Protein AF-A0A926J8T2-F1 (afdb_monomer_lite)

Structure (mmCIF, N/CA/C/O backbone):
data_AF-A0A926J8T2-F1
#
_entry.id   AF-A0A926J8T2-F1
#
loop_
_atom_site.group_PDB
_atom_site.id
_atom_site.type_symbol
_atom_site.label_atom_id
_atom_site.label_alt_id
_atom_site.label_comp_id
_atom_site.label_asym_id
_atom_site.label_entity_id
_atom_site.label_seq_id
_atom_site.pdbx_PDB_ins_code
_atom_site.Cartn_x
_atom_site.Cartn_y
_atom_site.Cartn_z
_atom_site.occupancy
_atom_site.B_iso_or_equiv
_atom_site.auth_seq_id
_atom_site.auth_comp_id
_atom_site.auth_asym_id
_atom_site.auth_atom_id
_atom_site.pdbx_PDB_model_num
ATOM 1 N N . MET A 1 1 ? -28.488 1.371 25.425 1.00 43.53 1 MET A N 1
ATOM 2 C CA . MET A 1 1 ? -27.823 0.050 25.353 1.00 43.53 1 MET A CA 1
ATOM 3 C C . MET A 1 1 ? -26.521 0.153 26.128 1.00 43.53 1 MET A C 1
ATOM 5 O O . MET A 1 1 ? -25.899 1.205 26.036 1.00 43.53 1 MET A O 1
ATOM 9 N N . SER A 1 2 ? -26.140 -0.843 26.936 1.00 47.53 2 SER A N 1
ATOM 10 C CA . SER A 1 2 ? -24.837 -0.798 27.614 1.00 47.53 2 SER A CA 1
ATOM 11 C C . SER A 1 2 ? -23.727 -0.861 26.562 1.00 47.53 2 SER A C 1
ATOM 13 O O . SER A 1 2 ? -23.796 -1.680 25.647 1.00 47.53 2 SER A O 1
ATOM 15 N N . LEU A 1 3 ? -22.723 0.014 26.683 1.00 51.59 3 LEU A N 1
ATOM 16 C CA . LEU A 1 3 ? -21.561 0.078 25.779 1.00 51.59 3 LEU A CA 1
ATOM 17 C C . LEU A 1 3 ? -20.814 -1.258 25.673 1.00 51.59 3 LEU A C 1
ATOM 19 O O . LEU A 1 3 ? -20.097 -1.489 24.708 1.00 51.59 3 LEU A O 1
ATOM 23 N N . THR A 1 4 ? -21.006 -2.140 26.651 1.00 52.81 4 THR A N 1
ATOM 24 C CA . THR A 1 4 ? -20.294 -3.402 26.736 1.00 52.81 4 THR A CA 1
ATOM 25 C C . THR A 1 4 ? -21.133 -4.636 26.438 1.00 52.81 4 THR A C 1
ATOM 27 O O . THR A 1 4 ? -20.537 -5.687 26.439 1.00 52.81 4 THR A O 1
ATOM 30 N N . GLN A 1 5 ? -22.457 -4.560 26.216 1.00 53.56 5 GLN A N 1
ATOM 31 C CA . GLN A 1 5 ? -23.395 -5.670 25.884 1.00 53.56 5 GLN A CA 1
ATOM 32 C C . GLN A 1 5 ? -23.341 -7.004 26.698 1.00 53.56 5 GLN A C 1
ATOM 34 O O . GLN A 1 5 ? -24.280 -7.782 26.570 1.00 53.56 5 GLN A O 1
ATOM 39 N N . ALA A 1 6 ? -22.334 -7.231 27.553 1.00 58.62 6 ALA A N 1
ATOM 40 C CA . ALA A 1 6 ? -22.082 -8.278 28.559 1.00 58.62 6 ALA A CA 1
ATOM 41 C C . ALA A 1 6 ? -20.592 -8.280 29.012 1.00 58.62 6 ALA A C 1
ATOM 43 O O . ALA A 1 6 ? -20.266 -8.865 30.044 1.00 58.62 6 ALA A O 1
ATOM 44 N N . GLU A 1 7 ? -19.688 -7.640 28.260 1.00 61.03 7 GLU A N 1
ATOM 45 C CA . GLU A 1 7 ? -18.233 -7.655 28.458 1.00 61.03 7 GLU A CA 1
ATOM 46 C C . GLU A 1 7 ? -17.731 -6.643 29.516 1.00 61.03 7 GLU A C 1
ATOM 48 O O . GLU A 1 7 ? -18.429 -5.696 29.893 1.00 61.03 7 GLU A O 1
ATOM 53 N N . THR A 1 8 ? -16.504 -6.833 30.018 1.00 57.44 8 THR A N 1
ATOM 54 C CA . THR A 1 8 ? -15.907 -5.969 31.057 1.00 57.44 8 THR A CA 1
ATOM 55 C C . THR A 1 8 ? -15.145 -4.770 30.498 1.00 57.44 8 THR A C 1
ATOM 57 O O . THR A 1 8 ? -15.033 -3.766 31.201 1.00 57.44 8 THR A O 1
ATOM 60 N N . VAL A 1 9 ? -14.651 -4.826 29.254 1.00 59.94 9 VAL A N 1
ATOM 61 C CA . VAL A 1 9 ? -13.939 -3.707 28.611 1.00 59.94 9 VAL A CA 1
ATOM 62 C C . VAL A 1 9 ? -14.385 -3.518 27.166 1.00 59.94 9 VAL A C 1
ATOM 64 O O . VAL A 1 9 ? -14.554 -4.475 26.410 1.00 59.94 9 VAL A O 1
ATOM 67 N N . PHE A 1 10 ? -14.533 -2.250 26.790 1.00 64.19 10 PHE A N 1
ATOM 68 C CA . PHE A 1 10 ? -14.765 -1.786 25.429 1.00 64.19 10 PHE A CA 1
ATOM 69 C C . PHE A 1 10 ? -13.608 -0.874 25.014 1.00 64.19 10 PHE A C 1
ATOM 71 O O . PHE A 1 10 ? -13.229 0.021 25.773 1.00 64.19 10 PHE A O 1
ATOM 78 N N . ALA A 1 11 ? -13.074 -1.084 23.814 1.00 66.50 11 ALA A N 1
ATOM 79 C CA . ALA A 1 11 ? -12.124 -0.184 23.177 1.00 66.50 11 ALA A CA 1
ATOM 80 C C . ALA A 1 11 ? -12.610 0.151 21.766 1.00 66.50 11 ALA A C 1
ATOM 82 O O . ALA A 1 11 ? -13.119 -0.720 21.055 1.00 66.50 11 ALA A O 1
ATOM 83 N N . SER A 1 12 ? -12.422 1.401 21.354 1.00 67.62 12 SER A N 1
ATOM 84 C CA . SER A 1 12 ? -12.625 1.802 19.971 1.00 67.62 12 SER A CA 1
ATOM 85 C C . SER A 1 12 ? -11.509 2.711 19.472 1.00 67.62 12 SER A C 1
ATOM 87 O O . SER A 1 12 ? -10.904 3.458 20.243 1.00 67.62 12 SER A O 1
ATOM 89 N N . VAL A 1 13 ? -11.211 2.610 18.178 1.00 75.62 13 VAL A N 1
ATOM 90 C CA . VAL A 1 13 ? -10.233 3.454 17.485 1.00 75.62 13 VAL A CA 1
ATOM 91 C C . VAL A 1 13 ? -10.950 4.171 16.355 1.00 75.62 13 VAL A C 1
ATOM 93 O O . VAL A 1 13 ? -11.509 3.513 15.482 1.00 75.62 13 VAL A O 1
ATOM 96 N N . HIS A 1 14 ? -10.945 5.502 16.398 1.00 84.00 14 HIS A N 1
ATOM 97 C CA . HIS A 1 14 ? -11.549 6.350 15.372 1.00 84.00 14 HIS A CA 1
ATOM 98 C C . HIS A 1 14 ? -10.707 6.364 14.097 1.00 84.00 14 HIS A C 1
ATOM 100 O O . HIS A 1 14 ? -9.478 6.285 14.177 1.00 84.00 14 HIS A O 1
ATOM 106 N N . GLU A 1 15 ? -11.352 6.531 12.946 1.00 84.25 15 GLU A N 1
ATOM 107 C CA . GLU A 1 15 ? -10.691 6.692 11.647 1.00 84.25 15 GLU A CA 1
ATOM 108 C C . GLU A 1 15 ? -9.543 7.714 11.678 1.00 84.25 15 GLU A C 1
ATOM 110 O O . GLU A 1 15 ? -8.434 7.411 11.239 1.00 84.25 15 GLU A O 1
ATOM 115 N N . ASP A 1 16 ? -9.769 8.894 12.263 1.00 86.12 16 ASP A N 1
ATOM 116 C CA . ASP A 1 16 ? -8.735 9.932 12.391 1.00 86.12 16 ASP A CA 1
ATOM 117 C C . ASP A 1 16 ? -7.480 9.414 13.103 1.00 86.12 16 ASP A C 1
ATOM 119 O O . ASP A 1 16 ? -6.362 9.668 12.667 1.00 86.12 16 ASP A O 1
ATOM 123 N N . ALA A 1 17 ? -7.651 8.615 14.161 1.00 79.38 17 ALA A N 1
ATOM 124 C CA . ALA A 1 17 ? -6.527 8.038 14.889 1.00 79.38 17 ALA A CA 1
ATOM 125 C C . ALA A 1 17 ? -5.773 6.993 14.049 1.00 79.38 17 ALA A C 1
ATOM 127 O O . ALA A 1 17 ? -4.554 6.862 14.183 1.00 79.38 17 ALA A O 1
ATOM 128 N N . ILE A 1 18 ? -6.470 6.260 13.172 1.00 82.75 18 ILE A N 1
ATOM 129 C CA . ILE A 1 18 ? -5.846 5.331 12.217 1.00 82.75 18 ILE A CA 1
ATOM 130 C C . ILE A 1 18 ? -5.031 6.121 11.194 1.00 82.75 18 ILE A C 1
ATOM 132 O O . ILE A 1 18 ? -3.865 5.801 10.964 1.00 82.75 18 ILE A O 1
ATOM 136 N N . ASN A 1 19 ? -5.613 7.174 10.623 1.00 88.81 19 ASN A N 1
ATOM 137 C CA . ASN A 1 19 ? -4.952 8.040 9.651 1.00 88.81 19 ASN A CA 1
ATOM 138 C C . ASN A 1 19 ? -3.735 8.764 10.250 1.00 88.81 19 ASN A C 1
ATOM 140 O O . ASN A 1 19 ? -2.674 8.809 9.619 1.00 88.81 19 ASN A O 1
ATOM 144 N N . ASP A 1 20 ? -3.830 9.248 11.488 1.00 84.56 20 ASP A N 1
ATOM 145 C CA . ASP A 1 20 ? -2.707 9.837 12.223 1.00 84.56 20 ASP A CA 1
ATOM 146 C C . ASP A 1 20 ? -1.601 8.806 12.476 1.00 84.56 20 ASP A C 1
ATOM 148 O O . ASP A 1 20 ? -0.417 9.086 12.262 1.00 84.56 20 ASP A O 1
ATOM 152 N N . ALA A 1 21 ? -1.967 7.587 12.885 1.00 81.38 21 ALA A N 1
ATOM 153 C CA . ALA A 1 21 ? -1.013 6.506 13.112 1.00 81.38 21 ALA A CA 1
ATOM 154 C C . ALA A 1 21 ? -0.298 6.089 11.817 1.00 81.38 21 ALA A C 1
ATOM 156 O O . ALA A 1 21 ? 0.925 5.929 11.821 1.00 81.38 21 ALA A O 1
ATOM 157 N N . LEU A 1 22 ? -1.029 5.955 10.706 1.00 84.50 22 LEU A N 1
ATOM 158 C CA . LEU A 1 22 ? -0.465 5.668 9.385 1.00 84.50 22 LEU A CA 1
ATOM 159 C C . LEU A 1 22 ? 0.461 6.790 8.926 1.00 84.50 22 LEU A C 1
ATOM 161 O O . LEU A 1 22 ? 1.576 6.514 8.477 1.00 84.50 22 LEU A O 1
ATOM 165 N N . THR A 1 23 ? 0.047 8.043 9.107 1.00 90.12 23 THR A N 1
ATOM 166 C CA . THR A 1 23 ? 0.859 9.218 8.782 1.00 90.12 23 THR A CA 1
ATOM 167 C C . THR A 1 23 ? 2.155 9.220 9.579 1.00 90.12 23 THR A C 1
ATOM 169 O O . THR A 1 23 ? 3.237 9.321 8.995 1.00 90.12 23 THR A O 1
ATOM 172 N N . ALA A 1 24 ? 2.085 9.038 10.898 1.00 81.38 24 ALA A N 1
ATOM 173 C CA . ALA A 1 24 ? 3.258 8.991 11.762 1.00 81.38 24 ALA A CA 1
ATOM 174 C C . ALA A 1 24 ? 4.181 7.813 11.415 1.00 81.38 24 ALA A C 1
ATOM 176 O O . ALA A 1 24 ? 5.394 7.994 11.290 1.00 81.38 24 ALA A O 1
ATOM 177 N N . PHE A 1 25 ? 3.623 6.615 11.210 1.00 83.62 25 PHE A N 1
ATOM 178 C CA . PHE A 1 25 ? 4.387 5.419 10.856 1.00 83.62 25 PHE A CA 1
ATOM 179 C C . PHE A 1 25 ? 5.103 5.583 9.516 1.00 83.62 25 PHE A C 1
ATOM 181 O O . PHE A 1 25 ? 6.310 5.350 9.440 1.00 83.62 25 PHE A O 1
ATOM 188 N N . CYS A 1 26 ? 4.390 6.014 8.477 1.00 87.81 26 CYS A N 1
ATOM 189 C CA . CYS A 1 26 ? 4.940 6.165 7.133 1.00 87.81 26 CYS A CA 1
ATOM 190 C C . CYS A 1 26 ? 5.937 7.324 7.044 1.00 87.81 26 CYS A C 1
ATOM 192 O O . CYS A 1 26 ? 6.951 7.206 6.362 1.00 87.81 26 CYS A O 1
ATOM 194 N N . THR A 1 27 ? 5.715 8.402 7.799 1.00 90.06 27 THR A N 1
ATOM 195 C CA . THR A 1 27 ? 6.681 9.504 7.928 1.00 90.06 27 THR A CA 1
ATOM 196 C C . THR A 1 27 ? 7.954 9.048 8.641 1.00 90.06 27 THR A C 1
ATOM 198 O O . THR A 1 27 ? 9.056 9.412 8.237 1.00 90.06 27 THR A O 1
ATOM 201 N N . ALA A 1 28 ? 7.831 8.224 9.685 1.00 82.06 28 ALA A N 1
ATOM 202 C CA . ALA A 1 28 ? 8.980 7.685 10.411 1.00 82.06 28 ALA A CA 1
ATOM 203 C C . ALA A 1 28 ? 9.696 6.558 9.650 1.00 82.06 28 ALA A C 1
ATOM 205 O O . ALA A 1 28 ? 10.883 6.309 9.875 1.00 82.06 28 ALA A O 1
ATOM 206 N N . ARG A 1 29 ? 8.982 5.841 8.774 1.00 85.94 29 ARG A N 1
ATOM 207 C CA . ARG A 1 29 ? 9.492 4.686 8.021 1.00 85.94 29 ARG A CA 1
ATOM 208 C C . ARG A 1 29 ? 9.159 4.772 6.521 1.00 85.94 29 ARG A C 1
ATOM 210 O O . ARG A 1 29 ? 8.516 3.867 5.989 1.00 85.94 29 ARG A O 1
ATOM 217 N N . PRO A 1 30 ? 9.661 5.796 5.811 1.00 91.56 30 PRO A N 1
ATOM 218 C CA . PRO A 1 30 ? 9.313 6.045 4.410 1.00 91.56 30 PRO A CA 1
ATOM 219 C C . PRO 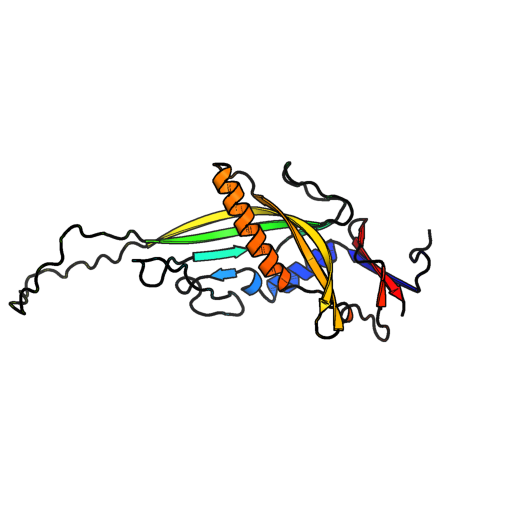A 1 30 ? 9.661 4.893 3.460 1.00 91.56 30 PRO A C 1
ATOM 221 O O . PRO A 1 30 ? 8.991 4.701 2.449 1.00 91.56 30 PRO A O 1
ATOM 224 N N . ARG A 1 31 ? 10.634 4.045 3.817 1.00 90.25 31 ARG A N 1
ATOM 225 C CA . ARG A 1 31 ? 11.004 2.857 3.028 1.00 90.25 31 ARG A CA 1
ATOM 226 C C . ARG A 1 31 ? 9.871 1.852 2.765 1.00 90.25 31 ARG A C 1
ATOM 228 O O . ARG A 1 31 ? 10.037 1.010 1.891 1.00 90.25 31 ARG A O 1
ATOM 235 N N . TYR A 1 32 ? 8.771 1.889 3.525 1.00 88.69 32 TYR A N 1
ATOM 236 C CA . TYR A 1 32 ? 7.585 1.051 3.274 1.00 88.69 32 TYR A CA 1
ATOM 237 C C . TYR A 1 32 ? 6.699 1.584 2.141 1.00 88.69 32 TYR A C 1
ATOM 239 O O . TYR A 1 32 ? 5.780 0.899 1.714 1.00 88.69 32 TYR A O 1
ATOM 247 N N . LEU A 1 33 ? 6.962 2.800 1.665 1.00 93.44 33 LEU A N 1
ATOM 248 C CA . LEU A 1 33 ? 6.214 3.434 0.584 1.00 93.44 33 LEU A CA 1
ATOM 249 C C . LEU A 1 33 ? 7.069 3.675 -0.661 1.00 93.44 33 LEU A C 1
ATOM 251 O O . LEU A 1 33 ? 6.541 4.057 -1.698 1.00 93.44 33 LEU A O 1
ATOM 255 N N . ALA A 1 34 ? 8.382 3.469 -0.590 1.00 95.25 34 ALA A N 1
ATOM 256 C CA . ALA A 1 34 ? 9.287 3.734 -1.697 1.00 95.25 34 ALA A CA 1
ATOM 257 C C . ALA A 1 34 ? 10.161 2.516 -1.990 1.00 95.25 34 ALA A C 1
ATOM 259 O O . ALA A 1 34 ? 10.943 2.077 -1.144 1.00 95.25 34 ALA A O 1
ATOM 260 N N . TYR A 1 35 ? 10.044 2.011 -3.213 1.00 95.88 35 TYR A N 1
ATOM 261 C CA . TYR A 1 35 ? 10.723 0.820 -3.704 1.00 95.88 35 TYR A CA 1
ATOM 262 C C . TYR A 1 35 ? 11.429 1.142 -5.014 1.00 95.88 35 TYR A C 1
ATOM 264 O O . TYR A 1 35 ? 10.850 1.790 -5.884 1.00 95.88 35 TYR A O 1
ATOM 272 N N . GLY A 1 36 ? 12.662 0.684 -5.192 1.00 96.44 36 GLY A N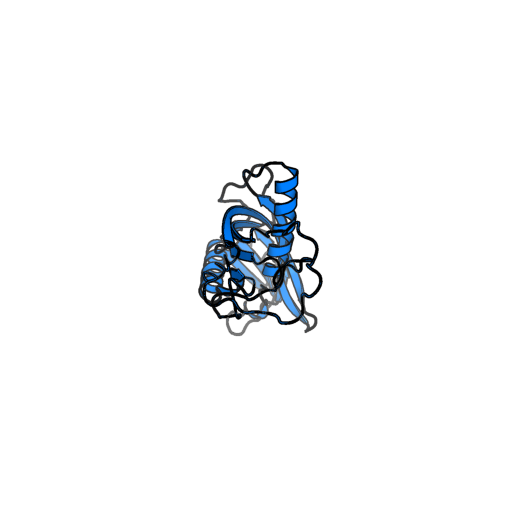 1
ATOM 273 C CA . GLY A 1 36 ? 13.384 0.940 -6.434 1.00 96.44 36 GLY A CA 1
ATOM 274 C C . GLY A 1 36 ? 14.436 -0.102 -6.751 1.00 96.44 36 GLY A C 1
ATOM 275 O O . GLY A 1 36 ? 15.057 -0.685 -5.862 1.00 96.44 36 GLY A O 1
ATOM 276 N N . SER A 1 37 ? 14.640 -0.325 -8.044 1.00 96.69 37 SER A N 1
ATOM 277 C CA . SER A 1 37 ? 15.713 -1.165 -8.555 1.00 96.69 37 SER A CA 1
ATOM 278 C C . SER A 1 37 ? 17.077 -0.460 -8.440 1.00 96.69 37 SER A C 1
ATOM 280 O O . SER A 1 37 ? 17.126 0.746 -8.188 1.00 96.69 37 SER A O 1
ATOM 282 N N . PRO A 1 38 ? 18.212 -1.153 -8.649 1.00 94.31 38 PRO A N 1
ATOM 283 C CA . PRO A 1 38 ? 19.541 -0.624 -8.319 1.00 94.31 38 PRO A CA 1
ATOM 284 C C . PRO A 1 38 ? 19.936 0.699 -8.994 1.00 94.31 38 PRO A C 1
ATOM 286 O O . PRO A 1 38 ? 20.749 1.431 -8.434 1.00 94.31 38 PRO A O 1
ATOM 289 N N . ALA A 1 39 ? 19.386 1.022 -10.169 1.00 90.31 39 ALA A N 1
ATOM 290 C CA . ALA A 1 39 ? 19.630 2.310 -10.827 1.00 90.31 39 ALA A CA 1
ATOM 291 C C . ALA A 1 39 ? 18.921 3.493 -10.144 1.00 90.31 39 ALA A C 1
ATOM 293 O O . ALA A 1 39 ? 19.385 4.625 -10.250 1.00 90.31 39 ALA A O 1
ATOM 294 N N . PHE A 1 40 ? 17.819 3.238 -9.435 1.00 92.19 40 PHE A N 1
ATOM 295 C CA . PHE A 1 40 ? 17.057 4.249 -8.700 1.00 92.19 40 PHE A CA 1
ATOM 296 C C . PHE A 1 40 ? 17.390 4.254 -7.210 1.00 92.19 40 PHE A C 1
ATOM 298 O O . PHE A 1 40 ? 17.583 5.316 -6.624 1.00 92.19 40 PHE A O 1
ATOM 305 N N . THR A 1 41 ? 17.495 3.064 -6.622 1.00 94.62 41 THR A N 1
ATOM 306 C CA . THR A 1 41 ? 17.747 2.838 -5.199 1.00 94.62 41 THR A CA 1
ATOM 307 C C . THR A 1 41 ? 18.915 1.849 -5.073 1.00 94.62 41 THR A C 1
ATOM 309 O O . THR A 1 41 ? 18.715 0.636 -4.960 1.00 94.62 41 THR A O 1
ATOM 312 N N . PRO A 1 42 ? 20.174 2.337 -5.112 1.00 92.94 42 PRO A N 1
ATOM 313 C CA . PRO A 1 42 ? 21.358 1.477 -5.135 1.00 92.94 42 PRO A CA 1
ATOM 314 C C . PRO A 1 42 ? 21.522 0.618 -3.883 1.00 92.94 42 PRO A C 1
ATOM 316 O O . PRO A 1 42 ? 22.146 -0.436 -3.943 1.00 92.94 42 PRO A O 1
ATOM 319 N N . VAL A 1 43 ? 20.974 1.037 -2.747 1.00 94.12 43 VAL A N 1
ATOM 320 C CA . VAL A 1 43 ? 20.982 0.295 -1.481 1.00 94.12 43 VAL A CA 1
ATOM 321 C C . VAL A 1 43 ? 19.705 0.606 -0.707 1.00 94.12 43 VAL A C 1
ATOM 323 O O . VAL A 1 43 ? 19.161 1.701 -0.836 1.00 94.12 43 VAL A O 1
ATOM 326 N N . THR A 1 44 ? 19.236 -0.333 0.117 1.00 94.81 44 THR A N 1
ATOM 327 C CA . THR A 1 44 ? 18.134 -0.062 1.051 1.00 94.81 44 THR A CA 1
ATOM 328 C C . THR A 1 44 ? 18.581 0.959 2.092 1.00 94.81 44 THR A C 1
ATOM 330 O O . THR A 1 44 ? 19.637 0.810 2.708 1.00 94.81 44 THR A O 1
ATOM 333 N N . THR A 1 45 ? 17.755 1.975 2.318 1.00 93.44 45 THR A N 1
ATOM 334 C CA . THR A 1 45 ? 17.960 3.024 3.322 1.00 93.44 45 THR A CA 1
ATOM 335 C C . THR A 1 45 ? 16.735 3.134 4.236 1.00 93.44 45 THR A C 1
ATOM 337 O O . THR A 1 45 ? 15.784 2.358 4.137 1.00 93.44 45 THR A O 1
ATOM 340 N N . ALA A 1 46 ? 16.738 4.100 5.157 1.00 89.31 46 ALA A N 1
ATOM 341 C CA . ALA A 1 46 ? 15.533 4.448 5.912 1.00 89.31 46 ALA A CA 1
ATOM 342 C C . ALA A 1 46 ? 14.437 5.071 5.020 1.00 89.31 46 ALA A C 1
ATOM 344 O O . ALA A 1 46 ? 13.256 4.977 5.355 1.00 89.31 46 ALA A O 1
ATOM 345 N N . ALA A 1 47 ? 14.832 5.679 3.894 1.00 91.56 47 ALA A N 1
ATOM 346 C CA . ALA A 1 47 ? 13.945 6.371 2.967 1.00 91.56 47 ALA A CA 1
ATOM 347 C C . ALA A 1 47 ? 13.332 5.459 1.906 1.00 91.56 47 ALA A C 1
ATOM 349 O O . ALA A 1 47 ? 12.178 5.650 1.546 1.00 91.56 47 ALA A O 1
ATOM 350 N N . GLU A 1 48 ? 14.084 4.474 1.414 1.00 94.75 48 GLU A N 1
ATOM 351 C CA . GLU A 1 48 ? 13.676 3.652 0.273 1.00 94.75 48 GLU A CA 1
ATOM 352 C C . GLU A 1 48 ? 14.182 2.214 0.420 1.00 94.75 48 GLU A C 1
ATOM 354 O O . GLU A 1 48 ? 15.279 1.969 0.935 1.00 94.75 48 GLU A O 1
ATOM 359 N N . THR A 1 49 ? 13.394 1.260 -0.061 1.00 94.62 49 THR A N 1
ATOM 360 C CA . THR A 1 49 ? 13.734 -0.161 -0.109 1.00 94.62 49 THR A CA 1
ATOM 361 C C . THR A 1 49 ? 14.306 -0.511 -1.478 1.00 94.62 49 THR A C 1
ATOM 363 O O . THR A 1 49 ? 13.655 -0.311 -2.504 1.00 94.62 49 THR A O 1
ATOM 366 N N . ARG A 1 50 ? 15.518 -1.077 -1.511 1.00 96.44 50 ARG A N 1
ATOM 367 C CA . ARG A 1 50 ? 16.069 -1.642 -2.744 1.00 96.44 50 ARG A CA 1
ATOM 368 C C . ARG A 1 50 ? 15.346 -2.944 -3.077 1.00 96.44 50 ARG A C 1
ATOM 370 O O . ARG A 1 50 ? 15.253 -3.836 -2.235 1.00 96.44 50 ARG A O 1
ATOM 377 N N . MET A 1 51 ? 14.920 -3.058 -4.325 1.00 95.75 51 MET A N 1
ATOM 378 C CA . MET A 1 51 ? 14.402 -4.276 -4.938 1.00 95.75 51 MET A CA 1
ATOM 379 C C . MET A 1 51 ? 15.251 -4.661 -6.148 1.00 95.75 51 MET A C 1
ATOM 381 O O . MET A 1 51 ? 16.090 -3.886 -6.612 1.00 95.75 51 MET A O 1
ATOM 385 N N . ASP A 1 52 ? 15.064 -5.876 -6.649 1.00 96.00 52 ASP A N 1
ATOM 386 C CA . ASP A 1 52 ? 15.754 -6.310 -7.856 1.00 96.00 52 ASP A CA 1
ATOM 387 C C . ASP A 1 52 ? 15.113 -5.702 -9.110 1.00 96.00 52 ASP A C 1
ATOM 389 O O . ASP A 1 52 ? 13.916 -5.404 -9.172 1.00 96.00 52 ASP A O 1
ATOM 393 N N . ALA A 1 53 ? 15.943 -5.495 -10.129 1.00 94.75 53 ALA A N 1
ATOM 394 C CA . ALA A 1 53 ? 15.462 -5.134 -11.454 1.00 94.75 53 ALA A CA 1
ATOM 395 C C . ALA A 1 53 ? 14.702 -6.311 -12.080 1.00 94.75 53 ALA A C 1
ATOM 397 O O . ALA A 1 53 ? 14.987 -7.473 -11.783 1.00 94.75 53 ALA A O 1
ATOM 398 N N . ILE A 1 54 ? 13.774 -6.024 -12.993 1.00 92.81 54 ILE A N 1
ATOM 399 C CA . ILE A 1 54 ? 13.054 -7.079 -13.711 1.00 92.81 54 ILE A CA 1
ATOM 400 C C . ILE A 1 54 ? 14.049 -7.747 -14.664 1.00 92.81 54 ILE A C 1
ATOM 402 O O . ILE A 1 54 ? 14.548 -7.126 -15.607 1.00 92.81 54 ILE A O 1
ATOM 406 N N . ALA A 1 55 ? 14.371 -9.012 -14.403 1.00 93.62 55 ALA A N 1
ATOM 407 C CA . ALA A 1 55 ? 15.286 -9.771 -15.240 1.00 93.62 55 ALA A CA 1
ATOM 408 C C . ALA A 1 55 ? 14.687 -9.946 -16.644 1.00 93.62 55 ALA A C 1
ATOM 410 O O . ALA A 1 55 ? 13.588 -10.476 -16.791 1.00 93.62 55 ALA A O 1
ATOM 411 N N . PHE A 1 56 ? 15.416 -9.516 -17.678 1.00 88.50 56 PHE A N 1
ATOM 412 C CA . PHE A 1 56 ? 14.970 -9.647 -19.062 1.00 88.50 56 PHE A CA 1
ATOM 413 C C . PHE A 1 56 ? 16.131 -10.060 -19.980 1.00 88.50 56 PHE A C 1
ATOM 415 O O . PHE A 1 56 ? 17.200 -9.437 -19.931 1.00 88.50 56 PHE A O 1
ATOM 422 N N . PRO A 1 57 ? 15.960 -11.096 -20.824 1.00 87.38 57 PRO A N 1
ATOM 423 C CA . PRO A 1 57 ? 16.991 -11.521 -21.765 1.00 87.38 57 PRO A CA 1
ATOM 424 C C . PRO A 1 57 ? 17.453 -10.384 -22.684 1.00 87.38 57 PRO A C 1
ATOM 426 O O . PRO A 1 57 ? 16.645 -9.687 -23.289 1.00 87.38 57 PRO A O 1
ATOM 429 N N . GLY A 1 58 ? 18.769 -10.202 -22.806 1.00 82.06 58 GLY A N 1
ATOM 430 C CA . GLY A 1 58 ? 19.347 -9.158 -23.661 1.00 82.06 58 GLY A CA 1
ATOM 431 C C . GLY A 1 58 ? 19.364 -7.751 -23.053 1.00 82.06 58 GLY A C 1
ATOM 432 O O . GLY A 1 58 ? 19.831 -6.827 -23.715 1.00 82.06 58 GLY A O 1
ATOM 433 N N . VAL A 1 59 ? 18.928 -7.579 -21.799 1.00 84.44 59 VAL A N 1
ATOM 434 C CA . VAL A 1 59 ? 19.036 -6.314 -21.053 1.00 84.44 59 VAL A CA 1
ATOM 435 C C . VAL A 1 59 ? 20.014 -6.499 -19.887 1.00 84.44 59 VAL A C 1
ATOM 437 O O . VAL A 1 59 ? 19.617 -6.978 -18.821 1.00 84.44 59 VAL A O 1
ATOM 440 N N . PRO A 1 60 ? 21.306 -6.147 -20.049 1.00 83.44 60 PRO A N 1
ATOM 441 C CA . PRO A 1 60 ? 22.278 -6.235 -18.964 1.00 83.44 60 PRO A CA 1
ATOM 442 C C . PRO A 1 60 ? 21.831 -5.419 -17.746 1.00 83.44 60 PRO A C 1
ATOM 444 O O . PRO A 1 60 ? 21.558 -4.224 -17.855 1.00 83.44 60 PRO A O 1
ATOM 447 N N . GLY A 1 61 ? 21.760 -6.074 -16.586 1.00 85.94 61 GLY A N 1
ATOM 448 C CA . GLY A 1 61 ? 21.288 -5.466 -15.338 1.00 85.94 61 GLY A CA 1
ATOM 449 C C . GLY A 1 61 ? 19.765 -5.434 -15.165 1.00 85.94 61 GLY A C 1
ATOM 450 O O . GLY A 1 61 ? 19.313 -5.009 -14.108 1.00 85.94 61 GLY A O 1
ATOM 451 N N . GLY A 1 62 ? 18.985 -5.910 -16.143 1.00 90.50 62 GLY A N 1
ATOM 452 C CA . GLY A 1 62 ? 17.521 -5.945 -16.091 1.00 90.50 62 GLY A CA 1
ATOM 453 C C . GLY A 1 62 ? 16.851 -4.588 -16.330 1.00 90.50 62 GLY A C 1
ATOM 454 O O . GLY A 1 62 ? 17.506 -3.544 -16.402 1.00 90.50 62 GLY A O 1
ATOM 455 N N . ILE A 1 63 ? 15.526 -4.613 -16.457 1.00 91.25 63 ILE A N 1
ATOM 456 C CA . ILE A 1 63 ? 14.690 -3.421 -16.614 1.00 91.25 63 ILE A CA 1
ATOM 457 C C . ILE A 1 63 ? 14.577 -2.736 -15.250 1.00 91.25 63 ILE A C 1
ATOM 459 O O . ILE A 1 63 ? 14.115 -3.332 -14.271 1.00 91.25 63 ILE A O 1
ATOM 463 N N . GLN A 1 64 ? 15.039 -1.489 -15.189 1.00 94.31 64 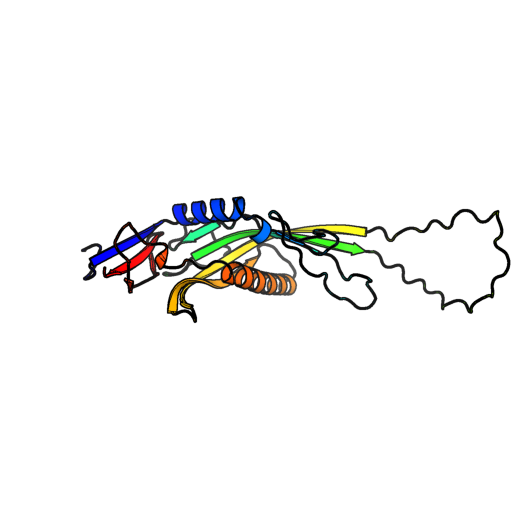GLN A N 1
ATOM 464 C CA . GLN A 1 64 ? 15.060 -0.706 -13.960 1.00 94.31 64 GLN A CA 1
ATOM 465 C C . GLN A 1 64 ? 13.725 0.004 -13.755 1.00 94.31 64 GLN A C 1
ATOM 467 O O . GLN A 1 64 ? 13.127 0.508 -14.707 1.00 94.31 64 GLN A O 1
ATOM 472 N N . TRP A 1 65 ? 13.282 0.079 -12.506 1.00 95.19 65 TRP A N 1
ATOM 473 C CA . TRP A 1 65 ? 11.989 0.631 -12.132 1.00 95.19 65 TRP A CA 1
ATOM 474 C C . TRP A 1 65 ? 12.028 1.257 -10.734 1.00 95.19 65 TRP A C 1
ATOM 476 O O . TRP A 1 65 ? 12.910 0.961 -9.923 1.00 95.19 65 TRP A O 1
ATOM 486 N N . ARG A 1 66 ? 11.057 2.121 -10.443 1.00 96.31 66 ARG A N 1
ATOM 487 C CA . ARG A 1 66 ? 10.816 2.683 -9.111 1.00 96.31 66 ARG A CA 1
ATOM 488 C C . ARG A 1 66 ? 9.322 2.861 -8.885 1.00 96.31 66 ARG A C 1
ATOM 490 O O . ARG A 1 66 ? 8.639 3.360 -9.770 1.00 96.31 66 ARG A O 1
ATOM 497 N N . LEU A 1 67 ? 8.851 2.503 -7.698 1.00 96.25 67 LEU A N 1
ATOM 498 C CA . LEU A 1 67 ? 7.494 2.723 -7.214 1.00 96.25 67 LEU A CA 1
ATOM 499 C C . LEU A 1 67 ? 7.538 3.616 -5.976 1.00 96.25 67 LEU A C 1
ATOM 501 O O . LEU A 1 67 ? 8.296 3.353 -5.040 1.00 96.25 67 LEU A O 1
ATOM 505 N N . ARG A 1 68 ? 6.704 4.651 -5.953 1.00 96.81 68 ARG A N 1
ATOM 506 C CA . ARG A 1 68 ? 6.456 5.468 -4.765 1.00 96.81 68 ARG A CA 1
ATOM 507 C C . ARG A 1 68 ? 4.966 5.546 -4.499 1.00 96.81 68 ARG A C 1
ATOM 509 O O . ARG A 1 68 ? 4.212 5.960 -5.368 1.00 96.81 68 ARG A O 1
ATOM 516 N N . LEU A 1 69 ? 4.569 5.166 -3.301 1.00 95.88 69 LEU A N 1
ATOM 517 C CA . LEU A 1 69 ? 3.209 5.261 -2.801 1.00 95.88 69 LEU A CA 1
ATOM 518 C C . LEU A 1 69 ? 3.101 6.511 -1.923 1.00 95.88 69 LEU A C 1
ATOM 520 O O . LEU A 1 69 ? 4.042 6.854 -1.200 1.00 95.88 69 LEU A O 1
ATOM 524 N N . SER A 1 70 ? 1.971 7.208 -1.972 1.00 96.19 70 SER A N 1
ATOM 525 C CA . SER A 1 70 ? 1.652 8.215 -0.964 1.00 96.19 70 SER A CA 1
ATOM 526 C C . SER A 1 70 ? 1.339 7.543 0.372 1.00 96.19 70 SER A C 1
ATOM 528 O O . SER A 1 70 ? 1.134 6.331 0.459 1.00 96.19 70 SER A O 1
ATOM 530 N N . ILE A 1 71 ? 1.287 8.346 1.434 1.00 93.62 71 ILE A N 1
ATOM 531 C CA . ILE A 1 71 ? 0.723 7.877 2.699 1.00 93.62 71 ILE A CA 1
ATOM 532 C C . ILE A 1 71 ? -0.744 7.507 2.427 1.00 93.62 71 ILE A C 1
ATOM 534 O O . ILE A 1 71 ? -1.464 8.349 1.881 1.00 93.62 71 ILE A O 1
ATOM 538 N N . PRO A 1 72 ? -1.171 6.271 2.741 1.00 92.38 72 PRO A N 1
ATOM 539 C CA . PRO A 1 72 ? -2.539 5.843 2.506 1.00 92.38 72 PRO A CA 1
ATOM 540 C C . PRO A 1 72 ? -3.493 6.556 3.455 1.00 92.38 72 PRO A C 1
ATOM 542 O O . PRO A 1 72 ? -3.171 6.757 4.630 1.00 92.38 72 PRO A O 1
ATOM 545 N N . ARG A 1 73 ? -4.680 6.884 2.950 1.00 92.75 73 ARG A N 1
ATOM 546 C CA . ARG A 1 73 ? -5.781 7.420 3.744 1.00 92.75 73 ARG A CA 1
ATOM 547 C C . ARG A 1 73 ? -6.878 6.373 3.857 1.00 92.75 73 ARG A C 1
ATOM 549 O O . ARG A 1 73 ? -7.355 5.878 2.844 1.00 92.75 73 ARG A O 1
ATOM 556 N N . VAL A 1 74 ? -7.239 6.026 5.083 1.00 91.12 74 VAL A N 1
ATOM 557 C CA . VAL A 1 74 ? -8.288 5.058 5.407 1.00 91.12 74 VAL A CA 1
ATOM 558 C C . VAL A 1 74 ? -9.610 5.790 5.610 1.00 91.12 74 VAL A C 1
ATOM 560 O O . VAL A 1 74 ? -9.624 6.835 6.256 1.00 91.12 74 VAL A O 1
ATOM 563 N N . ASP A 1 75 ? -10.688 5.213 5.088 1.00 91.94 75 ASP A N 1
ATOM 564 C CA . ASP A 1 75 ? -12.077 5.615 5.335 1.00 91.94 75 ASP A CA 1
ATOM 565 C C . ASP A 1 75 ? -12.868 4.381 5.799 1.00 91.94 75 ASP A C 1
ATOM 567 O O . ASP A 1 75 ? -12.835 3.331 5.151 1.00 91.94 75 ASP A O 1
ATOM 571 N N . LEU A 1 76 ? -13.483 4.449 6.974 1.00 90.56 76 LEU A N 1
ATOM 572 C CA . LEU A 1 76 ? -14.211 3.345 7.596 1.00 90.56 76 LEU A CA 1
ATOM 573 C C . LEU A 1 76 ? -15.693 3.388 7.212 1.00 90.56 76 LEU A C 1
ATOM 575 O O . LEU A 1 76 ? -16.237 4.413 6.817 1.00 90.56 76 LEU A O 1
ATOM 579 N N . PHE A 1 77 ? -16.392 2.259 7.339 1.00 87.94 77 PHE A N 1
ATOM 580 C CA . PHE A 1 77 ? -17.842 2.276 7.175 1.00 87.94 77 PHE A CA 1
ATOM 581 C C . PHE A 1 77 ? -18.506 3.047 8.342 1.00 87.94 77 PHE A C 1
ATOM 583 O O . PHE A 1 77 ? -18.348 2.659 9.504 1.00 87.94 77 PHE A O 1
ATOM 590 N N . LYS A 1 78 ? -19.300 4.099 8.084 1.00 84.44 78 LYS A N 1
ATOM 591 C CA . LYS A 1 78 ? -19.876 4.496 6.779 1.00 84.44 78 LYS A CA 1
ATOM 592 C C . LYS A 1 78 ? -19.023 5.562 6.091 1.00 84.44 78 LYS A C 1
ATOM 594 O O . LYS A 1 78 ? -18.759 6.588 6.692 1.00 84.44 78 LYS A O 1
ATOM 599 N N . GLN A 1 79 ? -18.762 5.358 4.795 1.00 83.75 79 GLN A N 1
ATOM 600 C CA . GLN A 1 79 ? -17.846 6.192 4.011 1.00 83.75 79 GLN A CA 1
ATOM 601 C C . GLN A 1 79 ? -18.068 7.701 4.211 1.00 83.75 79 GLN A C 1
ATOM 603 O O . GLN A 1 79 ? -19.187 8.218 4.072 1.00 83.75 79 GLN A O 1
ATOM 608 N N . THR A 1 80 ? -16.981 8.408 4.480 1.00 84.00 80 THR A N 1
ATOM 609 C CA . THR A 1 80 ? -16.917 9.870 4.495 1.00 84.00 80 THR A CA 1
ATOM 610 C C . THR A 1 80 ? -16.407 10.419 3.164 1.00 84.00 80 THR A C 1
ATOM 612 O O . THR A 1 80 ? -16.705 11.564 2.806 1.00 84.00 80 THR A O 1
ATOM 615 N N . GLN A 1 81 ? -15.677 9.602 2.401 1.00 83.06 81 GLN A N 1
ATOM 616 C CA . GLN A 1 81 ? -15.084 9.939 1.113 1.00 83.06 81 GLN A CA 1
ATOM 617 C C . GLN A 1 81 ? -15.808 9.218 -0.030 1.00 83.06 81 GLN A C 1
ATOM 619 O O . GLN A 1 81 ? -16.402 8.153 0.129 1.00 83.06 81 GLN A O 1
ATOM 624 N N . ALA A 1 82 ? -15.821 9.849 -1.204 1.00 89.00 82 ALA A N 1
ATOM 625 C CA . ALA A 1 82 ? -16.444 9.260 -2.381 1.00 89.00 82 ALA A CA 1
ATOM 626 C C . ALA A 1 82 ? -15.512 8.205 -2.988 1.00 89.00 82 ALA A C 1
ATOM 628 O O . ALA A 1 82 ? -14.356 8.503 -3.282 1.00 89.00 82 ALA A O 1
ATOM 629 N N . LEU A 1 83 ? -16.041 7.004 -3.209 1.00 91.12 83 LEU A N 1
ATOM 630 C CA . LEU A 1 83 ? -15.358 5.938 -3.934 1.00 91.12 83 LEU A CA 1
ATOM 631 C C . LEU A 1 83 ? -15.697 5.983 -5.432 1.00 91.12 83 LEU A C 1
ATOM 633 O O . LEU A 1 83 ? -16.762 6.499 -5.799 1.00 91.12 83 LEU A O 1
ATOM 637 N N . PRO A 1 84 ? -14.818 5.443 -6.298 1.00 91.38 84 PRO A N 1
ATOM 638 C CA . PRO A 1 84 ? -15.168 5.139 -7.681 1.00 91.38 84 PRO A CA 1
ATOM 639 C C . PRO A 1 84 ? -16.440 4.280 -7.755 1.00 91.38 84 PRO A C 1
ATOM 641 O O . PRO A 1 84 ? -16.680 3.485 -6.844 1.00 91.38 84 PRO A O 1
ATOM 644 N N . PRO A 1 85 ? -17.270 4.433 -8.801 1.00 89.31 85 PRO A N 1
ATOM 645 C CA . PRO A 1 85 ? -18.571 3.765 -8.898 1.00 89.31 85 PRO A CA 1
ATOM 646 C C . PRO A 1 85 ? -18.508 2.228 -8.896 1.00 89.31 85 PRO A C 1
ATOM 648 O O . PRO A 1 85 ? -19.512 1.581 -8.596 1.00 89.31 85 PRO A O 1
ATOM 651 N N . GLU A 1 86 ? -17.354 1.650 -9.211 1.00 89.31 86 GLU A N 1
ATOM 652 C CA . GLU A 1 86 ? -17.056 0.217 -9.194 1.00 89.31 86 GLU A CA 1
ATOM 653 C C . GLU A 1 86 ? -16.878 -0.325 -7.766 1.00 89.31 86 GLU A C 1
ATOM 655 O O . GLU A 1 86 ? -17.089 -1.515 -7.517 1.00 89.31 86 GLU A O 1
ATOM 660 N N . LEU A 1 87 ? -16.543 0.549 -6.810 1.00 91.62 87 LEU A N 1
ATOM 661 C CA . LEU A 1 87 ? -16.334 0.207 -5.409 1.00 91.62 87 LEU A CA 1
ATOM 662 C C . LEU A 1 87 ? -17.464 0.739 -4.526 1.00 91.62 87 LEU A C 1
ATOM 664 O O . LEU A 1 87 ? -17.980 1.844 -4.684 1.00 91.62 87 LEU A O 1
ATOM 668 N N . SER A 1 88 ? -17.825 -0.048 -3.517 1.00 91.00 88 SER A N 1
ATOM 669 C CA . SER A 1 88 ? -18.787 0.363 -2.498 1.00 91.00 88 SER A CA 1
ATOM 670 C C . SER A 1 88 ? -18.382 -0.189 -1.145 1.00 91.00 88 SER A C 1
ATOM 672 O O . SER A 1 88 ? -17.949 -1.339 -1.062 1.00 91.00 88 SER A O 1
ATOM 674 N N . LEU A 1 89 ? -18.567 0.607 -0.095 1.00 90.75 89 LEU A N 1
ATOM 675 C CA . LEU A 1 89 ? -18.203 0.210 1.256 1.00 90.75 89 LEU A CA 1
ATOM 676 C C . LEU A 1 89 ? -19.392 -0.413 1.999 1.00 90.75 89 LEU A C 1
ATOM 678 O O . LEU A 1 89 ? -20.429 0.230 2.183 1.00 90.75 89 LEU A O 1
ATOM 682 N N . GLY A 1 90 ? -19.242 -1.664 2.434 1.00 88.25 90 GLY A N 1
ATOM 683 C CA . GLY A 1 90 ? -20.208 -2.374 3.271 1.00 88.25 90 GLY A CA 1
ATOM 684 C C . GLY A 1 90 ? -19.871 -2.338 4.771 1.00 88.25 90 GLY A C 1
ATOM 685 O O . GLY A 1 90 ? -18.769 -1.948 5.160 1.00 88.25 90 GLY A O 1
ATOM 686 N N . PRO A 1 91 ? -20.799 -2.773 5.648 1.00 86.44 91 PRO A N 1
ATOM 687 C CA . PRO A 1 91 ? -20.512 -2.951 7.072 1.00 86.44 91 PRO A CA 1
ATOM 688 C C . PRO A 1 91 ? -19.310 -3.876 7.303 1.00 86.44 91 PRO A C 1
ATOM 690 O O . PRO A 1 91 ? -19.214 -4.927 6.673 1.00 86.44 91 PRO A O 1
ATOM 693 N N . GLY A 1 92 ? -18.418 -3.512 8.230 1.00 85.00 92 GLY A N 1
ATOM 694 C CA . GLY A 1 92 ? -17.208 -4.292 8.518 1.00 85.00 92 GLY A CA 1
ATOM 695 C C . GLY A 1 92 ? -16.041 -4.067 7.549 1.00 85.00 92 GLY A C 1
ATOM 696 O O . GLY A 1 92 ? -14.991 -4.679 7.741 1.00 85.00 92 GLY A O 1
ATOM 697 N N . GLN A 1 93 ? -16.198 -3.196 6.549 1.00 91.69 93 GLN A N 1
ATOM 698 C CA . GLN A 1 93 ? -15.153 -2.876 5.580 1.00 91.69 93 GLN A CA 1
ATOM 699 C C . GLN A 1 93 ? -14.543 -1.492 5.819 1.00 91.69 93 GLN A C 1
ATOM 701 O O . GLN A 1 93 ? -15.143 -0.612 6.443 1.00 91.69 93 GLN A O 1
ATOM 706 N N . PHE A 1 94 ? -13.340 -1.311 5.286 1.00 92.38 94 PHE A N 1
ATOM 707 C CA . PHE A 1 94 ? -12.671 -0.025 5.130 1.00 92.38 94 PHE A CA 1
ATOM 708 C C . PHE A 1 94 ? -12.282 0.178 3.663 1.00 92.38 94 PHE A C 1
ATOM 710 O O . PHE A 1 94 ? -12.095 -0.787 2.921 1.00 92.38 94 PHE A O 1
ATOM 717 N N . SER A 1 95 ? -12.123 1.428 3.254 1.00 94.25 95 SER A N 1
ATOM 718 C CA . SER A 1 95 ? -11.465 1.794 2.007 1.00 94.25 95 SER A CA 1
ATOM 719 C C . SER A 1 95 ? -10.129 2.474 2.259 1.00 94.25 95 SER A C 1
ATOM 721 O O . SER A 1 95 ? -9.897 3.056 3.318 1.00 94.25 95 SER A O 1
ATOM 723 N N . VAL A 1 96 ? -9.243 2.385 1.275 1.00 93.31 96 VAL A N 1
ATOM 724 C CA . VAL A 1 96 ? -7.950 3.060 1.237 1.00 93.31 96 VAL A CA 1
ATOM 725 C C . VAL A 1 96 ? -7.851 3.853 -0.053 1.00 93.31 96 VAL A C 1
ATOM 727 O O . VAL A 1 96 ? -8.073 3.306 -1.129 1.00 93.31 96 VAL A O 1
ATOM 730 N N . GLU A 1 97 ? -7.450 5.112 0.056 1.00 95.19 97 GLU A N 1
ATOM 731 C CA . GLU A 1 97 ? -7.040 5.950 -1.069 1.00 95.19 97 GLU A CA 1
ATOM 732 C C . GLU A 1 97 ? -5.538 6.243 -0.976 1.00 95.19 97 GLU A C 1
ATOM 734 O O . GLU A 1 97 ? -5.021 6.585 0.096 1.00 95.19 97 GLU A O 1
ATOM 739 N N . LEU A 1 98 ? -4.824 6.113 -2.096 1.00 95.00 98 LEU A N 1
ATOM 740 C CA . LEU A 1 98 ? -3.425 6.529 -2.225 1.00 95.00 98 LEU A CA 1
ATOM 741 C C . LEU A 1 98 ? -3.041 6.825 -3.679 1.00 95.00 98 LEU A C 1
ATOM 743 O O . LEU A 1 98 ? -3.604 6.270 -4.619 1.00 95.00 98 LEU A O 1
ATOM 747 N N . ASP A 1 99 ? -2.012 7.647 -3.859 1.00 96.19 99 ASP A N 1
ATOM 748 C CA . ASP A 1 99 ? -1.371 7.861 -5.152 1.00 96.19 99 ASP A CA 1
ATOM 749 C C . ASP A 1 99 ? -0.167 6.918 -5.314 1.00 96.19 99 ASP A C 1
ATOM 751 O O . ASP A 1 99 ? 0.663 6.788 -4.411 1.00 96.19 99 ASP A O 1
ATOM 755 N N . ALA A 1 100 ? -0.023 6.306 -6.488 1.00 95.38 100 ALA A N 1
ATOM 756 C CA . ALA A 1 100 ? 1.126 5.490 -6.871 1.00 95.38 100 ALA A CA 1
ATOM 757 C C . ALA A 1 100 ? 1.869 6.127 -8.055 1.00 95.38 100 ALA A C 1
ATOM 759 O O . ALA A 1 100 ? 1.317 6.284 -9.141 1.00 95.38 100 ALA A O 1
ATOM 760 N N . GLU A 1 101 ? 3.139 6.481 -7.869 1.00 96.44 101 GLU A N 1
ATOM 761 C CA . GLU A 1 101 ? 4.046 6.919 -8.931 1.00 96.44 101 GLU A CA 1
ATOM 762 C C . GLU A 1 101 ? 4.933 5.749 -9.361 1.00 96.44 101 GLU A C 1
ATOM 764 O O . GLU A 1 101 ? 5.791 5.296 -8.597 1.00 96.44 101 GLU A O 1
ATOM 769 N N . LEU A 1 102 ? 4.746 5.282 -10.596 1.00 94.75 102 LEU A N 1
ATOM 770 C CA . LEU A 1 102 ? 5.592 4.264 -11.207 1.00 94.75 102 LEU A CA 1
ATOM 771 C C . LEU A 1 102 ? 6.507 4.915 -12.239 1.00 94.75 102 LEU A C 1
ATOM 773 O O . LEU A 1 102 ? 6.058 5.630 -13.132 1.00 94.75 102 LEU A O 1
ATOM 777 N N . CYS A 1 103 ? 7.796 4.624 -12.132 1.00 94.44 103 CYS A N 1
ATOM 778 C CA . CYS A 1 103 ? 8.820 5.025 -13.076 1.00 94.44 103 CYS A CA 1
ATOM 779 C C . CYS A 1 103 ? 9.514 3.794 -13.654 1.00 94.44 103 CYS A C 1
ATOM 781 O O . CYS A 1 103 ? 9.848 2.863 -12.920 1.00 94.44 103 CYS A O 1
ATOM 783 N N . ILE A 1 104 ? 9.810 3.824 -14.948 1.00 92.94 104 ILE A N 1
ATOM 784 C CA . ILE A 1 104 ? 10.579 2.800 -15.653 1.00 92.94 104 ILE A CA 1
ATOM 785 C C . ILE A 1 104 ? 11.686 3.456 -16.474 1.00 92.94 104 ILE A C 1
ATOM 787 O O . ILE A 1 104 ? 11.511 4.521 -17.073 1.00 92.94 104 ILE A O 1
ATOM 791 N N . GLU A 1 105 ? 12.854 2.826 -16.480 1.00 88.62 105 GLU A N 1
ATOM 792 C CA . GLU A 1 105 ? 13.977 3.259 -17.299 1.00 88.62 105 GLU A CA 1
ATOM 793 C C . GLU A 1 105 ? 13.859 2.667 -18.713 1.00 88.62 105 GLU A C 1
ATOM 795 O O . GLU A 1 105 ? 14.208 1.507 -18.953 1.00 88.62 105 GLU A O 1
ATOM 800 N N . CYS A 1 106 ? 13.385 3.464 -19.673 1.00 82.69 106 CYS A N 1
ATOM 801 C CA . CYS A 1 106 ? 13.260 3.048 -21.066 1.00 82.69 106 CYS A CA 1
ATOM 802 C C . CYS A 1 106 ? 14.578 3.292 -21.809 1.00 82.69 106 CYS A C 1
ATOM 804 O O . CYS A 1 106 ? 14.898 4.410 -22.217 1.00 82.69 106 CYS A O 1
ATOM 806 N N . ARG A 1 107 ? 15.351 2.223 -22.026 1.00 75.69 107 ARG A N 1
ATOM 807 C CA . ARG A 1 107 ? 16.580 2.280 -22.829 1.00 75.69 107 ARG A CA 1
ATOM 808 C C . ARG A 1 107 ? 16.292 1.919 -24.282 1.00 75.69 107 ARG A C 1
ATOM 810 O O . ARG A 1 107 ? 15.816 0.824 -24.577 1.00 75.69 107 ARG A O 1
ATOM 817 N N . LYS A 1 108 ? 16.657 2.803 -25.212 1.00 68.50 108 LYS A N 1
ATOM 818 C CA . LYS A 1 108 ? 16.646 2.492 -26.651 1.00 68.50 108 LYS A CA 1
ATOM 819 C C . LYS A 1 108 ? 17.817 1.560 -26.972 1.00 68.50 108 LYS A C 1
ATOM 821 O O . LYS A 1 108 ? 18.944 2.014 -27.169 1.00 68.50 108 LYS A O 1
ATOM 826 N N . ILE A 1 109 ? 17.559 0.253 -27.009 1.00 65.56 109 ILE A N 1
ATOM 827 C CA . ILE A 1 109 ? 18.551 -0.742 -27.433 1.00 65.56 109 ILE A CA 1
ATOM 828 C C . ILE A 1 109 ? 18.766 -0.575 -28.938 1.00 65.56 109 ILE A C 1
ATOM 830 O O . ILE A 1 109 ? 17.850 -0.775 -29.735 1.00 65.56 109 ILE A O 1
ATOM 834 N N . ARG A 1 110 ? 19.982 -0.204 -29.345 1.00 59.66 110 ARG A N 1
ATOM 835 C CA . ARG A 1 110 ? 20.373 -0.266 -30.754 1.00 59.66 110 ARG A CA 1
ATOM 836 C C . ARG A 1 110 ? 20.752 -1.705 -31.072 1.00 59.66 110 ARG A C 1
ATOM 838 O O . ARG A 1 110 ? 21.828 -2.156 -30.699 1.00 59.66 110 ARG A O 1
ATOM 845 N N . ILE A 1 111 ? 19.858 -2.423 -31.741 1.00 61.31 111 ILE A N 1
ATOM 846 C CA . ILE A 1 111 ? 20.207 -3.694 -32.372 1.00 61.31 111 ILE A CA 1
ATOM 847 C C . ILE A 1 111 ? 20.998 -3.329 -33.625 1.00 61.31 111 ILE A C 1
ATOM 849 O O . ILE A 1 111 ? 20.414 -2.875 -34.606 1.00 61.31 111 ILE A O 1
ATOM 853 N N . ASP A 1 112 ? 22.324 -3.449 -33.573 1.00 56.47 112 ASP A N 1
ATOM 854 C CA . ASP A 1 112 ? 23.157 -3.258 -34.758 1.00 56.47 112 ASP A CA 1
ATOM 855 C C . ASP A 1 112 ? 22.884 -4.433 -35.716 1.00 56.47 112 ASP A C 1
ATOM 857 O O . ASP A 1 112 ? 23.187 -5.578 -35.379 1.00 56.47 112 ASP A O 1
ATOM 861 N N . PRO A 1 113 ? 22.304 -4.212 -36.910 1.00 57.72 113 PRO A N 1
ATOM 862 C CA . PRO A 1 113 ? 21.934 -5.299 -37.821 1.00 57.72 113 PRO A CA 1
ATOM 863 C C . PRO A 1 113 ? 23.150 -5.948 -38.497 1.00 57.72 113 PRO A C 1
ATOM 865 O O . PRO A 1 113 ? 23.001 -6.853 -39.318 1.00 57.72 113 PRO A O 1
ATOM 868 N N . LYS A 1 114 ? 24.368 -5.472 -38.210 1.00 56.31 114 LYS A N 1
ATOM 869 C CA . LYS A 1 114 ? 25.582 -6.040 -38.786 1.00 56.31 114 LYS A CA 1
ATOM 870 C C . LYS A 1 114 ? 25.937 -7.338 -38.059 1.00 56.31 114 LYS A C 1
ATOM 872 O O . LYS A 1 114 ? 26.118 -7.304 -36.844 1.00 56.31 114 LYS A O 1
ATOM 877 N N . PRO A 1 115 ? 26.105 -8.459 -38.785 1.00 56.59 115 PRO A N 1
ATOM 878 C CA . PRO A 1 115 ? 26.628 -9.677 -38.185 1.00 56.59 115 PRO A CA 1
ATOM 879 C C . PRO A 1 115 ? 27.987 -9.390 -37.527 1.00 56.59 115 PRO A C 1
ATOM 881 O O . PRO A 1 115 ? 28.709 -8.504 -38.014 1.00 56.59 115 PRO A O 1
ATOM 884 N N . PRO A 1 116 ? 28.347 -10.118 -36.449 1.00 58.34 116 PRO A N 1
ATOM 885 C CA . PRO A 1 116 ? 29.644 -9.978 -35.802 1.00 58.34 116 PRO A CA 1
ATOM 886 C C . PRO A 1 116 ? 30.722 -10.027 -36.880 1.00 58.34 116 PRO A C 1
ATOM 888 O O . PRO A 1 116 ? 30.807 -10.997 -37.639 1.00 58.34 116 PRO A O 1
ATOM 891 N N . ARG A 1 117 ? 31.489 -8.941 -37.028 1.00 61.81 117 ARG A N 1
ATOM 892 C CA . ARG A 1 117 ? 32.583 -8.944 -37.998 1.00 61.81 117 ARG A CA 1
ATOM 893 C C . ARG A 1 117 ? 33.556 -10.041 -37.564 1.00 61.81 117 ARG A C 1
ATOM 895 O O . ARG A 1 117 ? 33.882 -10.084 -36.379 1.00 61.81 117 ARG A O 1
ATOM 902 N N . PRO A 1 118 ? 34.018 -10.906 -38.483 1.00 51.53 118 PRO A N 1
ATOM 903 C CA . PRO A 1 118 ? 35.082 -11.841 -38.156 1.00 51.53 118 PRO A CA 1
ATOM 904 C C . PRO A 1 118 ? 36.265 -11.042 -37.616 1.00 51.53 118 PRO A C 1
ATOM 906 O O . PRO A 1 118 ? 36.570 -9.973 -38.156 1.00 51.53 118 PRO A O 1
ATOM 909 N N . ASP A 1 119 ? 36.869 -11.552 -36.542 1.00 52.09 119 ASP A N 1
ATOM 910 C CA . ASP A 1 119 ? 38.027 -10.971 -35.867 1.00 52.09 119 ASP A CA 1
ATOM 911 C C . ASP A 1 119 ? 39.092 -10.623 -36.914 1.00 52.09 119 ASP A C 1
ATOM 913 O O . ASP A 1 119 ? 39.840 -11.476 -37.402 1.00 52.09 119 ASP A O 1
ATOM 917 N N . LYS A 1 120 ? 39.143 -9.352 -37.326 1.00 50.72 120 LYS A N 1
ATOM 918 C CA . LYS A 1 120 ? 40.287 -8.846 -38.072 1.00 50.72 120 LYS A CA 1
ATOM 919 C C . LYS A 1 120 ? 41.366 -8.672 -37.026 1.00 50.72 120 LYS A C 1
ATOM 921 O O . LYS A 1 120 ? 41.346 -7.698 -36.279 1.00 50.72 120 LYS A O 1
ATOM 926 N N . GLY A 1 121 ? 42.242 -9.672 -36.950 1.00 48.34 121 GLY A N 1
ATOM 927 C CA . GLY A 1 121 ? 43.394 -9.679 -36.065 1.00 48.34 121 GLY A CA 1
ATOM 928 C C . GLY A 1 121 ? 44.061 -8.306 -36.008 1.00 48.34 121 GLY A C 1
ATOM 929 O O . GLY A 1 121 ? 44.202 -7.644 -37.036 1.00 48.34 121 GLY A O 1
ATOM 930 N N . ARG A 1 122 ? 44.412 -7.904 -34.778 1.00 52.38 122 ARG A N 1
ATOM 931 C CA . ARG A 1 122 ? 45.191 -6.714 -34.403 1.00 52.38 122 ARG A CA 1
ATOM 932 C C . ARG A 1 122 ? 46.006 -6.162 -35.574 1.00 52.38 122 ARG A C 1
ATOM 934 O O . ARG A 1 122 ? 47.067 -6.688 -35.899 1.00 52.38 122 ARG A O 1
ATOM 941 N N . GLY A 1 123 ? 45.504 -5.103 -36.193 1.00 50.50 123 GLY A N 1
ATOM 942 C CA . GLY A 1 123 ? 46.142 -4.494 -37.346 1.00 50.50 123 GLY A CA 1
ATOM 943 C C . GLY A 1 123 ? 45.680 -3.060 -37.524 1.00 50.50 123 GLY A C 1
ATOM 944 O O . GLY A 1 123 ? 44.615 -2.825 -38.086 1.00 50.50 123 GLY A O 1
ATOM 945 N N . ASN A 1 124 ? 46.543 -2.145 -37.083 1.00 47.44 124 ASN A N 1
ATOM 946 C CA . ASN A 1 124 ? 46.544 -0.700 -37.303 1.00 47.44 124 ASN A CA 1
ATOM 947 C C . ASN A 1 124 ? 45.447 0.114 -36.605 1.00 47.44 124 ASN A C 1
ATOM 949 O O . ASN A 1 124 ? 44.447 0.492 -37.213 1.00 47.44 124 ASN A O 1
ATOM 953 N N . ASP A 1 125 ? 45.744 0.501 -35.362 1.00 48.16 125 ASP A N 1
ATOM 954 C CA . ASP A 1 125 ? 45.237 1.743 -34.781 1.00 48.16 125 ASP A CA 1
ATOM 955 C C . ASP A 1 125 ? 45.687 2.902 -35.676 1.00 48.16 125 ASP A C 1
ATOM 957 O O . ASP A 1 125 ? 46.872 3.232 -35.761 1.00 48.16 125 ASP A O 1
ATOM 961 N N . ASN A 1 126 ? 44.741 3.478 -36.412 1.00 57.78 126 ASN A N 1
ATOM 962 C CA . ASN A 1 126 ? 44.983 4.656 -37.224 1.00 57.78 126 ASN A CA 1
ATOM 963 C C . ASN A 1 126 ? 44.779 5.882 -36.309 1.00 57.78 126 ASN A C 1
ATOM 965 O O . ASN A 1 126 ? 43.644 6.135 -35.907 1.00 57.78 126 ASN A O 1
ATOM 969 N N . PRO A 1 127 ? 45.822 6.661 -35.965 1.00 58.91 127 PRO A N 1
ATOM 970 C CA . PRO A 1 127 ? 45.736 7.740 -34.967 1.00 58.91 127 PRO A CA 1
ATOM 971 C C . PRO A 1 127 ? 44.864 8.939 -35.390 1.00 58.91 127 PRO A C 1
ATOM 973 O O . PRO A 1 127 ? 44.715 9.886 -34.626 1.00 58.91 127 PRO A O 1
ATOM 976 N N . ASN A 1 128 ? 44.282 8.894 -36.594 1.00 58.22 128 ASN A N 1
ATOM 977 C CA . ASN A 1 128 ? 43.386 9.908 -37.150 1.00 58.22 128 ASN A CA 1
ATOM 978 C C . ASN A 1 128 ? 41.905 9.484 -37.174 1.00 58.22 128 ASN A C 1
ATOM 980 O O . ASN A 1 128 ? 41.089 10.208 -37.746 1.00 58.22 128 ASN A O 1
ATOM 984 N N . GLU A 1 129 ? 41.525 8.333 -36.606 1.00 51.16 129 GLU A N 1
ATOM 985 C CA . GLU A 1 129 ? 40.099 8.050 -36.393 1.00 51.16 129 GLU A CA 1
ATOM 986 C C . GLU A 1 129 ? 39.592 8.947 -35.245 1.00 51.16 129 GLU A C 1
ATOM 988 O O . GLU A 1 129 ? 40.136 8.875 -34.139 1.00 51.16 129 GLU A O 1
ATOM 993 N N . PRO A 1 130 ? 38.588 9.822 -35.473 1.00 51.44 130 PRO A N 1
ATOM 994 C CA . PRO A 1 130 ? 37.984 10.577 -34.382 1.00 51.44 130 PRO A CA 1
ATOM 995 C C . PRO A 1 130 ? 37.447 9.588 -33.337 1.00 51.44 130 PRO A C 1
ATOM 997 O O . PRO A 1 130 ? 37.012 8.496 -33.725 1.00 51.44 130 PRO A O 1
ATOM 1000 N N . PRO A 1 131 ? 37.464 9.939 -32.034 1.00 53.84 131 PRO A N 1
ATOM 1001 C CA . PRO A 1 131 ? 36.938 9.075 -30.987 1.00 53.84 131 PRO A CA 1
ATOM 1002 C C . PRO A 1 131 ? 35.561 8.586 -31.413 1.00 53.84 131 PRO A C 1
ATOM 1004 O O . PRO A 1 131 ? 34.695 9.401 -31.747 1.00 53.84 131 PRO A O 1
ATOM 1007 N N . ARG A 1 132 ? 35.376 7.263 -31.478 1.00 55.75 132 ARG A N 1
ATOM 1008 C CA . ARG A 1 132 ? 34.045 6.707 -31.698 1.00 55.75 132 ARG A CA 1
ATOM 1009 C C . ARG A 1 132 ? 33.185 7.256 -30.577 1.00 55.75 132 ARG A C 1
ATOM 1011 O O . ARG A 1 132 ? 33.459 7.017 -29.407 1.00 55.75 132 ARG A O 1
ATOM 1018 N N . ASP A 1 133 ? 32.220 8.077 -30.965 1.00 45.06 133 ASP A N 1
ATOM 1019 C CA . ASP A 1 133 ? 31.200 8.615 -30.087 1.00 45.06 133 ASP A CA 1
ATOM 1020 C C . ASP A 1 133 ? 30.392 7.408 -29.603 1.00 45.06 133 ASP A C 1
ATOM 1022 O O . ASP A 1 133 ? 29.443 6.969 -30.263 1.00 45.06 133 ASP A O 1
ATOM 1026 N N . ASP A 1 134 ? 30.860 6.797 -28.511 1.00 45.50 134 ASP A N 1
ATOM 1027 C CA . ASP A 1 134 ? 30.177 5.774 -27.733 1.00 45.50 134 ASP A CA 1
ATOM 1028 C C . ASP A 1 134 ? 28.934 6.436 -27.147 1.00 45.50 134 ASP A C 1
ATOM 1030 O O . ASP A 1 134 ? 28.858 6.752 -25.958 1.00 45.50 134 ASP A O 1
ATOM 1034 N N . LYS A 1 135 ? 27.952 6.690 -28.019 1.00 50.47 135 LYS A N 1
ATOM 1035 C CA . LYS A 1 135 ? 26.616 7.146 -27.673 1.00 50.47 135 LYS A CA 1
ATOM 1036 C C . LYS A 1 135 ? 26.020 6.069 -26.793 1.00 50.47 135 LYS A C 1
ATOM 1038 O O . LYS A 1 135 ? 25.385 5.133 -27.281 1.00 50.47 135 LYS A O 1
ATOM 1043 N N . HIS A 1 136 ? 26.262 6.211 -25.495 1.00 49.91 136 HIS A N 1
ATOM 1044 C CA . HIS A 1 136 ? 25.561 5.484 -24.462 1.00 49.91 136 HIS A CA 1
ATOM 1045 C C . HIS A 1 136 ? 24.074 5.590 -24.808 1.00 49.91 136 HIS A C 1
ATOM 1047 O O . HIS A 1 136 ? 23.625 6.678 -25.198 1.00 49.91 136 HIS A O 1
ATOM 1053 N N . PRO A 1 137 ? 23.323 4.475 -24.788 1.00 53.88 137 PRO A N 1
ATOM 1054 C CA . PRO A 1 137 ? 21.910 4.520 -25.116 1.00 53.88 137 PRO A CA 1
ATOM 1055 C C . PRO A 1 137 ? 21.268 5.599 -24.247 1.00 53.88 137 PRO A C 1
ATOM 1057 O O . PRO A 1 137 ? 21.387 5.555 -23.024 1.00 53.88 137 PRO A O 1
ATOM 1060 N N . LEU A 1 138 ? 20.659 6.596 -24.899 1.00 56.84 138 LEU A N 1
ATOM 1061 C CA . LEU A 1 138 ? 19.888 7.630 -24.222 1.00 56.84 138 LEU A CA 1
ATOM 1062 C C . LEU A 1 138 ? 18.808 6.897 -23.432 1.00 56.84 138 LEU A C 1
ATOM 1064 O O . LEU A 1 138 ? 17.912 6.274 -24.007 1.00 56.84 138 LEU A O 1
ATOM 1068 N N . SER A 1 139 ? 18.997 6.877 -22.122 1.00 65.44 139 SER A N 1
ATOM 1069 C CA . SER A 1 139 ? 18.042 6.332 -21.185 1.00 65.44 139 SER A CA 1
ATOM 1070 C C . SER A 1 139 ? 16.998 7.410 -20.932 1.00 65.44 139 SER A C 1
ATOM 1072 O O . SER A 1 139 ? 17.336 8.504 -20.477 1.00 65.44 139 SER A O 1
ATOM 1074 N N . GLU A 1 140 ? 15.750 7.136 -21.304 1.00 77.75 140 GLU A N 1
ATOM 1075 C CA . GLU A 1 140 ? 14.625 8.035 -21.071 1.00 77.75 140 GLU A CA 1
ATOM 1076 C C . GLU A 1 140 ? 13.814 7.489 -19.895 1.00 77.75 140 GLU A C 1
ATOM 1078 O O . GLU A 1 140 ? 13.283 6.378 -19.929 1.00 77.75 140 GLU A O 1
ATOM 1083 N N . LEU A 1 141 ? 13.741 8.274 -18.823 1.00 86.00 141 LEU A N 1
ATOM 1084 C CA . LEU A 1 141 ? 12.904 7.954 -17.678 1.00 86.00 141 LEU A CA 1
ATOM 1085 C C . LEU A 1 141 ? 11.443 8.234 -18.035 1.00 86.00 141 LEU A C 1
ATOM 1087 O O . LEU A 1 141 ? 11.097 9.368 -18.357 1.00 86.00 141 LEU A O 1
ATOM 1091 N N . THR A 1 142 ? 10.589 7.219 -17.946 1.00 90.25 142 THR A N 1
ATOM 1092 C CA . THR A 1 142 ? 9.141 7.375 -18.126 1.00 90.25 142 THR A CA 1
ATOM 1093 C C . THR A 1 142 ? 8.461 7.155 -16.786 1.00 90.25 142 THR A C 1
ATOM 1095 O O . THR A 1 142 ? 8.635 6.095 -16.192 1.00 90.25 142 THR A O 1
ATOM 1098 N N . CYS A 1 143 ? 7.706 8.142 -16.307 1.00 92.19 143 CYS A N 1
ATOM 1099 C CA . CYS A 1 143 ? 6.956 8.048 -15.058 1.00 92.19 143 CYS A CA 1
ATOM 1100 C C . CYS A 1 143 ? 5.492 8.418 -15.277 1.00 92.19 143 CYS A C 1
ATOM 1102 O O . CYS A 1 143 ? 5.190 9.301 -16.081 1.00 92.19 143 CYS A O 1
ATOM 1104 N N . PHE A 1 144 ? 4.602 7.793 -14.518 1.00 91.31 144 PHE A N 1
ATOM 1105 C CA . PHE A 1 144 ? 3.190 8.148 -14.456 1.00 91.31 144 PHE A CA 1
ATOM 1106 C C . PHE A 1 144 ? 2.669 7.998 -13.028 1.00 91.31 144 PHE A C 1
ATOM 1108 O O . PHE A 1 144 ? 3.277 7.317 -12.200 1.00 91.31 144 PHE A O 1
ATOM 1115 N N . LYS A 1 145 ? 1.556 8.676 -12.744 1.00 93.69 145 LYS A N 1
ATOM 1116 C CA . LYS A 1 145 ? 0.879 8.639 -11.450 1.00 93.69 145 LYS A CA 1
ATOM 1117 C C . LYS A 1 145 ? -0.509 8.060 -11.620 1.00 93.69 145 LYS A C 1
ATOM 1119 O O . LYS A 1 145 ? -1.212 8.440 -12.551 1.00 93.69 145 LYS A O 1
ATOM 1124 N N . LEU A 1 146 ? -0.871 7.181 -10.704 1.00 93.56 146 LEU A N 1
ATOM 1125 C CA . LEU A 1 146 ? -2.178 6.560 -10.608 1.00 93.56 146 LEU A CA 1
ATOM 1126 C C . LEU A 1 146 ? -2.803 6.940 -9.278 1.00 93.56 146 LEU A C 1
ATOM 1128 O O . LEU A 1 146 ? -2.108 6.926 -8.263 1.00 93.56 146 LEU A O 1
ATOM 1132 N N . ARG A 1 147 ? -4.103 7.224 -9.282 1.00 94.62 147 ARG A N 1
ATOM 1133 C CA . ARG A 1 147 ? -4.884 7.254 -8.051 1.00 94.62 147 ARG A CA 1
ATOM 1134 C C . ARG A 1 147 ? -5.502 5.882 -7.854 1.00 94.62 147 ARG A C 1
ATOM 1136 O O . ARG A 1 147 ? -6.195 5.393 -8.741 1.00 94.62 147 ARG A O 1
ATOM 1143 N N . VAL A 1 148 ? -5.200 5.269 -6.722 1.00 94.75 148 VAL A N 1
ATOM 1144 C CA . VAL A 1 148 ? -5.549 3.887 -6.409 1.00 94.75 148 VAL A CA 1
ATOM 1145 C C . VAL A 1 148 ? -6.525 3.895 -5.248 1.00 94.75 148 VAL A C 1
ATOM 1147 O O . VAL A 1 148 ? -6.236 4.457 -4.188 1.00 94.75 148 VAL A O 1
ATOM 1150 N N . PHE A 1 149 ? -7.661 3.243 -5.453 1.00 95.88 149 PHE A N 1
ATOM 1151 C CA . PHE A 1 149 ? -8.647 2.983 -4.420 1.00 95.88 149 PHE A CA 1
ATOM 1152 C C . PHE A 1 149 ? -8.648 1.494 -4.113 1.00 95.88 149 PHE A C 1
ATOM 1154 O O . PHE A 1 149 ? -8.540 0.664 -5.010 1.00 95.88 149 PHE A O 1
ATOM 1161 N N . ALA A 1 150 ? -8.759 1.142 -2.843 1.00 94.62 150 ALA A N 1
ATOM 1162 C CA . ALA A 1 150 ? -8.912 -0.237 -2.418 1.00 94.62 150 ALA A CA 1
ATOM 1163 C C . ALA A 1 150 ? -10.024 -0.336 -1.384 1.00 94.62 150 ALA A C 1
ATOM 1165 O O . ALA A 1 150 ? -10.225 0.590 -0.602 1.00 94.62 150 ALA A O 1
ATOM 1166 N N . VAL A 1 151 ? -10.709 -1.470 -1.345 1.00 94.69 151 VAL A N 1
ATOM 1167 C CA . VAL A 1 151 ? -11.596 -1.851 -0.240 1.00 94.69 151 VAL A CA 1
ATOM 1168 C C . VAL A 1 151 ? -11.054 -3.105 0.418 1.00 94.69 151 VAL A C 1
ATOM 1170 O O . VAL A 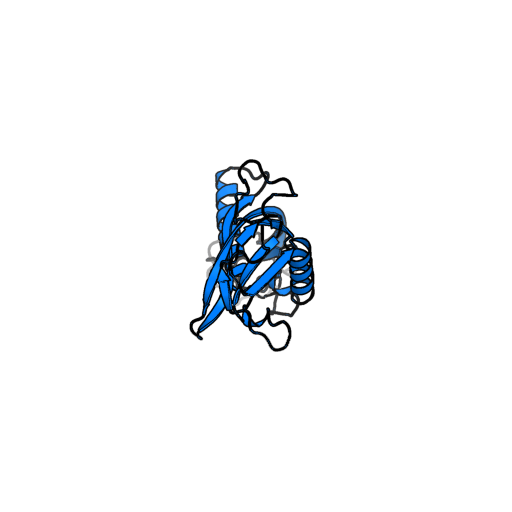1 151 ? -10.400 -3.928 -0.226 1.00 94.69 151 VAL A O 1
ATOM 1173 N N . GLY A 1 152 ? -11.292 -3.238 1.712 1.00 92.44 152 GLY A N 1
ATOM 1174 C CA . GLY A 1 152 ? -10.766 -4.327 2.508 1.00 92.44 152 GLY A CA 1
ATOM 1175 C C . GLY A 1 152 ? -11.525 -4.523 3.807 1.00 92.44 152 GLY A C 1
ATOM 1176 O O . GLY A 1 152 ? -12.440 -3.769 4.144 1.00 92.44 152 GLY A O 1
ATOM 1177 N N . HIS A 1 153 ? -11.105 -5.524 4.566 1.00 91.06 153 HIS A N 1
ATOM 1178 C CA . HIS A 1 153 ? -11.658 -5.831 5.877 1.00 91.06 153 HIS A CA 1
ATOM 1179 C C . HIS A 1 153 ? -10.554 -6.216 6.863 1.00 91.06 153 HIS A C 1
ATOM 1181 O O . HIS A 1 153 ? -9.398 -6.457 6.500 1.00 91.06 153 HIS A O 1
ATOM 1187 N N . LEU A 1 154 ? -10.896 -6.213 8.149 1.00 85.56 154 LEU A N 1
ATOM 1188 C CA . LEU A 1 154 ? -9.963 -6.592 9.202 1.00 85.56 154 LEU A CA 1
ATOM 1189 C C . LEU A 1 154 ? -10.064 -8.084 9.474 1.00 85.56 154 LEU A C 1
ATOM 1191 O O . LEU A 1 154 ? -11.147 -8.603 9.741 1.00 85.56 154 LEU A O 1
ATOM 1195 N N . GLU A 1 155 ? -8.917 -8.748 9.481 1.00 83.44 155 GLU A N 1
ATOM 1196 C CA . GLU A 1 155 ? -8.807 -10.146 9.865 1.00 83.44 155 GLU A CA 1
ATOM 1197 C C . GLU A 1 155 ? -8.146 -10.279 11.230 1.00 83.44 155 GLU A C 1
ATOM 1199 O O . GLU A 1 155 ? -7.172 -9.597 11.568 1.00 83.44 155 GLU A O 1
ATOM 1204 N N . HIS A 1 156 ? -8.667 -11.218 12.010 1.00 76.25 156 HIS A N 1
ATOM 1205 C CA . HIS A 1 156 ? -8.025 -11.664 13.228 1.00 76.25 156 HIS A CA 1
ATOM 1206 C C . HIS A 1 156 ? -6.997 -12.744 12.900 1.00 76.25 156 HIS A C 1
ATOM 1208 O O . HIS A 1 156 ? -7.343 -13.775 12.320 1.00 76.25 156 HIS A O 1
ATOM 1214 N N . VAL A 1 157 ? -5.735 -12.523 13.265 1.00 74.69 157 VAL A N 1
ATOM 1215 C CA . VAL A 1 157 ? -4.638 -13.440 12.945 1.00 74.69 157 VAL A CA 1
ATOM 1216 C C . VAL A 1 157 ? -3.914 -13.906 14.200 1.00 74.69 157 VAL A C 1
ATOM 1218 O O . VAL A 1 157 ? -3.404 -13.110 14.986 1.00 74.69 157 VAL A O 1
ATOM 1221 N N . PHE A 1 158 ? -3.785 -15.226 14.324 1.00 70.88 158 PHE A N 1
ATOM 1222 C CA . PHE A 1 158 ? -2.937 -15.856 15.327 1.00 70.88 158 PHE A CA 1
ATOM 1223 C C . PHE A 1 158 ? -1.534 -16.042 14.756 1.00 70.88 158 PHE A C 1
ATOM 1225 O O . PHE A 1 158 ? -1.347 -16.690 13.721 1.00 70.88 158 PHE A O 1
ATOM 1232 N N . THR A 1 159 ? -0.519 -15.490 15.416 1.00 63.38 159 THR A N 1
ATOM 1233 C CA . THR A 1 159 ? 0.863 -15.783 15.034 1.00 63.38 159 THR A CA 1
ATOM 1234 C C . THR A 1 159 ? 1.250 -17.193 15.479 1.00 63.38 159 THR A C 1
ATOM 1236 O O . THR A 1 159 ? 0.738 -17.733 16.459 1.00 63.38 159 THR A O 1
ATOM 1239 N N . SER A 1 160 ? 2.233 -17.788 14.801 1.00 58.28 160 SER A N 1
ATOM 1240 C CA . SER A 1 160 ? 2.818 -19.079 15.195 1.00 58.28 160 SER A CA 1
ATOM 1241 C C . SER A 1 160 ? 3.474 -19.061 16.583 1.00 58.28 160 SER A C 1
ATOM 1243 O O . SER A 1 160 ? 3.742 -20.118 17.147 1.00 58.28 160 SER A O 1
ATOM 1245 N N . THR A 1 161 ? 3.717 -17.874 17.147 1.00 64.00 161 THR A N 1
ATOM 1246 C CA . THR A 1 161 ? 4.213 -17.677 18.514 1.00 64.00 161 THR A CA 1
ATOM 1247 C C . THR A 1 161 ? 3.086 -17.544 19.546 1.00 64.00 161 THR A C 1
ATOM 1249 O O . THR A 1 161 ? 3.371 -17.268 20.708 1.00 64.00 161 THR A O 1
ATOM 1252 N N . GLY A 1 162 ? 1.822 -17.727 19.141 1.00 62.66 162 GLY A N 1
ATOM 1253 C CA . GLY A 1 162 ? 0.643 -17.626 20.005 1.00 62.66 162 GLY A CA 1
ATOM 1254 C C . GLY A 1 162 ? 0.230 -16.192 20.337 1.00 62.66 162 GLY A C 1
ATOM 1255 O O . GLY A 1 162 ? -0.494 -15.979 21.305 1.00 62.66 162 GLY A O 1
ATOM 1256 N N . GLU A 1 163 ? 0.713 -15.202 19.582 1.00 65.25 163 GLU A N 1
ATOM 1257 C CA . GLU A 1 163 ? 0.326 -13.809 19.784 1.00 65.25 163 GLU A CA 1
ATOM 1258 C C . GLU A 1 163 ? -0.857 -13.448 18.902 1.00 65.25 163 GLU A C 1
ATOM 1260 O O . GLU A 1 163 ? -0.908 -13.803 17.724 1.00 65.25 163 GLU A O 1
ATOM 1265 N N . ASP A 1 164 ? -1.776 -12.702 19.497 1.00 71.62 164 ASP A N 1
ATOM 1266 C CA . ASP A 1 164 ? -2.995 -12.262 18.851 1.00 71.62 164 ASP A CA 1
ATOM 1267 C C . ASP A 1 164 ? -2.784 -10.928 18.129 1.00 71.62 164 ASP A C 1
ATOM 1269 O O . ASP A 1 164 ? -2.114 -10.019 18.650 1.00 71.62 164 ASP A O 1
ATOM 1273 N N . GLY A 1 165 ? -3.327 -10.800 16.923 1.00 71.31 165 GLY A N 1
ATOM 1274 C CA . GLY A 1 165 ? -3.114 -9.625 16.089 1.00 71.31 165 GLY A CA 1
ATOM 1275 C C . GLY A 1 165 ? -4.262 -9.327 15.139 1.00 71.31 165 GLY A C 1
ATOM 1276 O O . GLY A 1 165 ? -5.054 -10.193 14.783 1.00 71.31 165 GLY A O 1
ATOM 1277 N N . ILE A 1 166 ? -4.311 -8.073 14.702 1.00 77.06 166 ILE A N 1
ATOM 1278 C CA . ILE A 1 166 ? -5.210 -7.619 13.641 1.00 77.06 166 ILE A CA 1
ATOM 1279 C C . ILE A 1 166 ? -4.379 -7.390 12.377 1.00 77.06 166 ILE A C 1
ATOM 1281 O O . ILE A 1 166 ? -3.330 -6.730 12.426 1.00 77.06 166 ILE A O 1
ATOM 1285 N N . ALA A 1 167 ? -4.847 -7.947 11.263 1.00 80.25 167 ALA A N 1
ATOM 1286 C CA . ALA A 1 167 ? -4.305 -7.751 9.927 1.00 80.25 167 ALA A CA 1
ATOM 1287 C C . ALA A 1 167 ? -5.328 -7.048 9.026 1.00 80.25 167 ALA A C 1
ATOM 1289 O O . ALA A 1 167 ? -6.535 -7.130 9.245 1.00 80.25 167 ALA A O 1
ATOM 1290 N N . PHE A 1 168 ? -4.821 -6.360 8.008 1.00 84.06 168 PHE A N 1
ATOM 1291 C CA . PHE A 1 168 ? -5.630 -5.724 6.976 1.00 84.06 168 PHE A CA 1
ATOM 1292 C C . PHE A 1 168 ? -5.645 -6.632 5.747 1.00 84.06 168 PHE A C 1
ATOM 1294 O O . PHE A 1 168 ? -4.584 -6.921 5.188 1.00 84.06 168 PHE A O 1
ATOM 1301 N N . ALA A 1 169 ? -6.830 -7.072 5.336 1.00 88.38 169 ALA A N 1
ATOM 1302 C CA . ALA A 1 169 ? -7.045 -7.808 4.099 1.00 88.38 169 ALA A CA 1
ATOM 1303 C C . ALA A 1 169 ? -7.580 -6.857 3.023 1.00 88.38 169 ALA A C 1
ATOM 1305 O O . ALA A 1 169 ? -8.406 -5.995 3.312 1.00 88.38 169 ALA A O 1
ATOM 1306 N N . VAL A 1 170 ? -7.087 -7.003 1.792 1.00 91.94 170 VAL A N 1
ATOM 1307 C CA . VAL A 1 170 ? -7.577 -6.261 0.620 1.00 91.94 170 VAL A CA 1
ATOM 1308 C C . VAL A 1 170 ? -8.561 -7.152 -0.124 1.00 91.94 170 VAL A C 1
ATOM 1310 O O . VAL A 1 170 ? -8.206 -8.282 -0.466 1.00 91.94 170 VAL A O 1
ATOM 1313 N N . ASP A 1 171 ? -9.754 -6.629 -0.388 1.00 91.44 171 ASP A N 1
ATOM 1314 C CA . ASP A 1 171 ? -10.843 -7.320 -1.081 1.00 91.44 171 ASP A CA 1
ATOM 1315 C C . ASP A 1 171 ? -10.856 -6.975 -2.575 1.00 91.44 171 ASP A C 1
ATOM 1317 O O . ASP A 1 171 ? -10.985 -7.863 -3.415 1.00 91.44 171 ASP A O 1
ATOM 1321 N N . ALA A 1 172 ? -10.685 -5.693 -2.911 1.00 92.69 172 ALA A N 1
ATOM 1322 C CA . ALA A 1 172 ? -10.641 -5.211 -4.289 1.00 92.69 172 ALA A CA 1
ATOM 1323 C C . ALA A 1 172 ? -9.794 -3.937 -4.414 1.00 92.69 172 ALA A C 1
ATOM 1325 O O . ALA A 1 172 ? -9.589 -3.219 -3.432 1.00 92.69 172 ALA A O 1
ATOM 1326 N N . VAL A 1 173 ? -9.309 -3.674 -5.628 1.00 93.50 173 VAL A N 1
ATOM 1327 C CA . VAL A 1 173 ? -8.569 -2.467 -6.014 1.00 93.50 173 VAL A CA 1
ATOM 1328 C C . VAL A 1 173 ? -9.158 -1.941 -7.313 1.00 93.50 173 VAL A C 1
ATOM 1330 O O . VAL A 1 173 ? -9.398 -2.735 -8.212 1.00 93.50 173 VAL A O 1
ATOM 1333 N N . GLU A 1 174 ? -9.327 -0.626 -7.389 1.00 95.06 174 GLU A N 1
ATOM 1334 C CA . GLU A 1 174 ? -9.795 0.108 -8.562 1.00 95.06 174 GLU A CA 1
ATOM 1335 C C . GLU A 1 174 ? -8.816 1.243 -8.871 1.00 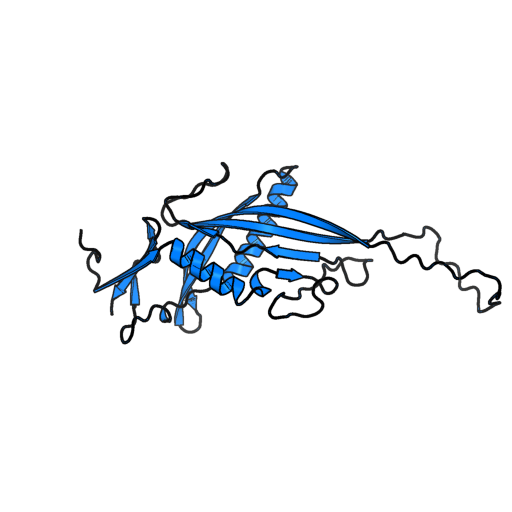95.06 174 GLU A C 1
ATOM 1337 O O . GLU A 1 174 ? -8.331 1.935 -7.959 1.00 95.06 174 GLU A O 1
ATOM 1342 N N . ILE A 1 175 ? -8.523 1.455 -10.152 1.00 91.12 175 ILE A N 1
ATOM 1343 C CA . ILE A 1 175 ? -7.699 2.575 -10.614 1.00 91.12 175 ILE A CA 1
ATOM 1344 C C . ILE A 1 175 ? -8.520 3.421 -11.574 1.00 91.12 175 ILE A C 1
ATOM 1346 O O . ILE A 1 175 ? -9.067 2.920 -12.536 1.00 91.12 175 ILE A O 1
ATOM 1350 N N . VAL A 1 176 ? -8.564 4.731 -11.347 1.00 87.12 176 VAL A N 1
ATOM 1351 C CA . VAL A 1 176 ? -9.438 5.606 -12.134 1.00 87.12 176 VAL A CA 1
ATOM 1352 C C . VAL A 1 176 ? -8.789 6.002 -13.467 1.00 87.12 176 VAL A C 1
ATOM 1354 O O . VAL A 1 176 ? -7.620 6.398 -13.505 1.00 87.12 176 VAL A O 1
ATOM 1357 N N . ASP A 1 177 ? -9.594 5.986 -14.532 1.00 81.75 177 ASP A N 1
ATOM 1358 C CA . ASP A 1 177 ? -9.307 6.555 -15.857 1.00 81.75 177 ASP A CA 1
ATOM 1359 C C . ASP A 1 177 ? -8.179 5.863 -16.655 1.00 81.75 177 ASP A C 1
ATOM 1361 O O . ASP A 1 177 ? -7.434 6.530 -17.387 1.00 81.75 177 ASP A O 1
ATOM 1365 N N . ILE A 1 178 ? -8.045 4.531 -16.590 1.00 86.06 178 ILE A N 1
ATOM 1366 C CA . ILE A 1 178 ? -7.105 3.802 -17.458 1.00 86.06 178 ILE A CA 1
ATOM 1367 C C . ILE A 1 178 ? -7.836 3.190 -18.651 1.00 86.06 178 ILE A C 1
ATOM 1369 O O . ILE A 1 178 ? -8.887 2.572 -18.547 1.00 86.06 178 ILE A O 1
ATOM 1373 N N . LYS A 1 179 ? -7.243 3.342 -19.840 1.00 85.81 179 LYS A N 1
ATOM 1374 C CA . LYS A 1 179 ? -7.645 2.591 -21.032 1.00 85.81 179 LYS A CA 1
ATOM 1375 C C . LYS A 1 179 ? -6.425 2.011 -21.746 1.00 85.81 179 LYS A C 1
ATOM 1377 O O . LYS A 1 179 ? -5.369 2.651 -21.764 1.00 85.81 179 LYS A O 1
ATOM 1382 N N . PRO A 1 180 ? -6.558 0.837 -22.386 1.00 90.81 180 PRO A N 1
ATOM 1383 C CA . PRO A 1 180 ? -7.772 0.011 -22.476 1.00 90.81 180 PRO A CA 1
ATOM 1384 C C . PRO A 1 180 ? -8.091 -0.739 -21.167 1.00 90.81 180 PRO A C 1
ATOM 1386 O O . PRO A 1 180 ? -7.215 -0.862 -20.313 1.00 90.81 180 PRO A O 1
ATOM 1389 N N . ASP A 1 181 ? -9.321 -1.242 -21.031 1.00 87.00 181 ASP A N 1
ATOM 1390 C CA . ASP A 1 181 ? -9.824 -1.927 -19.824 1.00 87.00 181 ASP A CA 1
ATOM 1391 C C . ASP A 1 181 ? -8.914 -3.096 -19.406 1.00 87.00 181 ASP A C 1
ATOM 1393 O O . ASP A 1 181 ? -8.669 -3.329 -18.228 1.00 87.00 181 ASP A O 1
ATOM 1397 N N . GLU A 1 182 ? -8.318 -3.811 -20.364 1.00 90.00 182 GLU A N 1
ATOM 1398 C CA . GLU A 1 182 ? -7.411 -4.917 -20.047 1.00 90.00 182 GLU A CA 1
ATOM 1399 C C . GLU A 1 182 ? -6.108 -4.450 -19.377 1.00 90.00 182 GLU A C 1
ATOM 1401 O O . GLU A 1 182 ? -5.511 -5.190 -18.592 1.00 90.00 182 GLU A O 1
ATOM 1406 N N . LEU A 1 183 ? -5.647 -3.233 -19.685 1.00 89.31 183 LEU A N 1
ATOM 1407 C CA . LEU A 1 183 ? -4.487 -2.634 -19.025 1.00 89.31 183 LEU A CA 1
ATOM 1408 C C . LEU A 1 183 ? -4.846 -2.165 -17.612 1.00 89.31 183 LEU A C 1
ATOM 1410 O O . LEU A 1 183 ? -4.036 -2.339 -16.703 1.00 89.31 183 LEU A O 1
ATOM 1414 N N . GLU A 1 184 ? -6.042 -1.603 -17.443 1.00 91.06 184 GLU A N 1
ATOM 1415 C CA . GLU A 1 184 ? -6.615 -1.218 -16.148 1.00 91.06 184 GLU A CA 1
ATOM 1416 C C . GLU A 1 184 ? -6.662 -2.432 -15.214 1.00 91.06 184 GLU A C 1
ATOM 1418 O O . GLU A 1 184 ? -5.941 -2.455 -14.217 1.00 91.06 184 GLU A O 1
ATOM 1423 N N . SER A 1 185 ? -7.316 -3.522 -15.629 1.00 91.94 185 SER A N 1
ATOM 1424 C CA . SER A 1 185 ? -7.396 -4.758 -14.836 1.00 91.94 185 SER A CA 1
ATOM 1425 C C . SER A 1 185 ? -6.031 -5.388 -14.536 1.00 91.94 185 SER A C 1
ATOM 1427 O O . SER A 1 185 ? -5.816 -5.964 -13.465 1.00 91.94 185 SER A O 1
ATOM 1429 N N . PHE A 1 186 ? -5.074 -5.307 -15.469 1.00 92.94 186 PHE A N 1
ATOM 1430 C CA . PHE A 1 186 ? -3.709 -5.777 -15.216 1.00 92.94 186 PHE A CA 1
ATOM 1431 C C . PHE A 1 186 ? -3.029 -4.957 -14.112 1.00 92.94 186 PHE A C 1
ATOM 1433 O O . PHE A 1 186 ? -2.387 -5.525 -13.223 1.00 92.94 186 PHE A O 1
ATOM 1440 N N . LEU A 1 187 ? -3.160 -3.631 -14.166 1.00 92.19 187 LEU A N 1
ATOM 1441 C CA . LEU A 1 187 ? -2.570 -2.730 -13.183 1.00 92.19 187 LEU A CA 1
ATOM 1442 C C . LEU A 1 187 ? -3.268 -2.837 -11.826 1.00 92.19 187 LEU A C 1
ATOM 1444 O O . LEU A 1 187 ? -2.577 -2.834 -10.811 1.00 92.19 187 LEU A O 1
ATOM 1448 N N . GLU A 1 188 ? -4.584 -3.022 -11.787 1.00 93.50 188 GLU A N 1
ATOM 1449 C CA . GLU A 1 188 ? -5.346 -3.285 -10.560 1.00 93.50 188 GLU A CA 1
ATOM 1450 C C . GLU A 1 188 ? -4.891 -4.569 -9.880 1.00 93.50 188 GLU A C 1
ATOM 1452 O O . GLU A 1 188 ? -4.598 -4.565 -8.686 1.00 93.50 188 GLU A O 1
ATOM 1457 N N . CYS A 1 189 ? -4.733 -5.654 -10.642 1.00 93.69 189 CYS A N 1
ATOM 1458 C CA . CYS A 1 189 ? -4.208 -6.917 -10.127 1.00 93.69 189 CYS A CA 1
ATOM 1459 C C . CYS A 1 189 ? -2.784 -6.753 -9.571 1.00 93.69 189 CYS A C 1
ATOM 1461 O O . CYS A 1 189 ? -2.473 -7.223 -8.473 1.00 93.69 189 CYS A O 1
ATOM 1463 N N . LEU A 1 190 ? -1.913 -6.041 -10.292 1.00 92.81 190 LEU A N 1
ATOM 1464 C CA . LEU A 1 190 ? -0.566 -5.738 -9.812 1.00 92.81 190 LEU A CA 1
ATOM 1465 C C . LEU A 1 190 ? -0.604 -4.919 -8.511 1.00 92.81 190 LEU A C 1
ATOM 1467 O O . LEU A 1 190 ? 0.105 -5.250 -7.558 1.00 92.81 190 LEU A O 1
ATOM 1471 N N . MET A 1 191 ? -1.435 -3.877 -8.451 1.00 92.50 191 MET A N 1
ATOM 1472 C CA . MET A 1 191 ? -1.581 -3.031 -7.267 1.00 92.50 191 MET A CA 1
ATOM 1473 C C . MET A 1 191 ? -2.175 -3.797 -6.087 1.00 92.50 191 MET A C 1
ATOM 1475 O O . MET A 1 191 ? -1.683 -3.649 -4.972 1.00 92.50 191 MET A O 1
ATOM 1479 N N . PHE A 1 192 ? -3.148 -4.675 -6.318 1.00 93.69 192 PHE A N 1
ATOM 1480 C CA . PHE A 1 192 ? -3.703 -5.573 -5.309 1.00 93.69 192 PHE A CA 1
ATOM 1481 C C . PHE A 1 192 ? -2.610 -6.423 -4.653 1.00 93.69 192 PHE A C 1
ATOM 1483 O O . PHE A 1 192 ? -2.484 -6.428 -3.428 1.00 93.69 192 PHE A O 1
ATOM 1490 N N . LEU A 1 193 ? -1.752 -7.067 -5.452 1.00 91.94 193 LEU A N 1
ATOM 1491 C CA . LEU A 1 193 ? -0.642 -7.877 -4.937 1.00 91.94 193 LEU A CA 1
ATOM 1492 C C . LEU A 1 193 ? 0.372 -7.043 -4.144 1.00 91.94 193 LEU A C 1
ATOM 1494 O O . LEU A 1 193 ? 0.855 -7.482 -3.098 1.00 91.94 193 LEU A O 1
ATOM 1498 N N . ILE A 1 194 ? 0.693 -5.837 -4.622 1.00 89.19 194 ILE A N 1
ATOM 1499 C CA . ILE A 1 194 ? 1.600 -4.919 -3.922 1.00 89.19 194 ILE A CA 1
ATOM 1500 C C . ILE A 1 194 ? 1.001 -4.509 -2.576 1.00 89.19 194 ILE A C 1
ATOM 1502 O O . ILE A 1 194 ? 1.677 -4.620 -1.554 1.00 89.19 194 ILE A O 1
ATOM 1506 N N . LEU A 1 195 ? -0.259 -4.071 -2.551 1.00 89.00 195 LEU A N 1
ATOM 1507 C CA . LEU A 1 195 ? -0.925 -3.626 -1.328 1.00 89.00 195 LEU A CA 1
ATOM 1508 C C . LEU A 1 195 ? -1.060 -4.763 -0.320 1.00 89.00 195 LEU A C 1
ATOM 1510 O O . LEU A 1 195 ? -0.727 -4.566 0.847 1.00 89.00 195 LEU A O 1
ATOM 1514 N N . GLN A 1 196 ? -1.431 -5.968 -0.757 1.00 87.50 196 GLN A N 1
ATOM 1515 C CA . GLN A 1 196 ? -1.430 -7.146 0.112 1.00 87.50 196 GLN A CA 1
ATOM 1516 C C . GLN A 1 196 ? -0.047 -7.417 0.715 1.00 87.50 196 GLN A C 1
ATOM 1518 O O . GLN A 1 196 ? 0.065 -7.650 1.918 1.00 87.50 196 GLN A O 1
ATOM 1523 N N . ALA A 1 197 ? 1.023 -7.355 -0.083 1.00 85.69 197 ALA A N 1
ATOM 1524 C CA . ALA A 1 197 ? 2.382 -7.588 0.406 1.00 85.69 197 ALA A CA 1
ATOM 1525 C C . ALA A 1 197 ? 2.846 -6.510 1.402 1.00 85.69 197 ALA A C 1
ATOM 1527 O O . ALA A 1 197 ? 3.484 -6.831 2.409 1.00 85.69 197 ALA A O 1
ATOM 1528 N N . VAL A 1 198 ? 2.510 -5.242 1.151 1.00 82.62 198 VAL A N 1
ATOM 1529 C CA . VAL A 1 198 ? 2.807 -4.122 2.058 1.00 82.62 198 VAL A CA 1
ATOM 1530 C C . VAL A 1 198 ? 2.046 -4.288 3.374 1.00 82.62 198 VAL A C 1
ATOM 1532 O O . VAL A 1 198 ? 2.654 -4.235 4.447 1.00 82.62 198 VAL A O 1
ATOM 1535 N N . LEU A 1 199 ? 0.738 -4.552 3.304 1.00 80.75 199 LEU A N 1
ATOM 1536 C CA . LEU A 1 199 ? -0.132 -4.714 4.470 1.00 80.75 199 LEU A CA 1
ATOM 1537 C C . LEU A 1 199 ? 0.195 -5.968 5.278 1.00 80.75 199 LEU A C 1
ATOM 1539 O O . LEU A 1 199 ? 0.119 -5.932 6.502 1.00 80.75 199 LEU A O 1
ATOM 1543 N N . ALA A 1 200 ? 0.674 -7.045 4.653 1.00 74.94 200 ALA A N 1
ATOM 1544 C CA . ALA A 1 200 ? 1.157 -8.221 5.377 1.00 74.94 200 ALA A CA 1
ATOM 1545 C C . ALA A 1 200 ? 2.307 -7.889 6.351 1.00 74.94 200 ALA A C 1
ATOM 1547 O O . ALA A 1 200 ? 2.483 -8.577 7.365 1.00 74.94 200 ALA A O 1
ATOM 1548 N N . GLY A 1 201 ? 3.075 -6.830 6.058 1.00 68.38 201 GLY A N 1
ATOM 1549 C CA . GLY A 1 201 ? 4.114 -6.280 6.926 1.00 68.38 201 GLY A CA 1
ATOM 1550 C C . GLY A 1 201 ? 3.599 -5.367 8.046 1.00 68.38 201 GLY A C 1
ATOM 1551 O O . GLY A 1 201 ? 4.360 -5.061 8.967 1.00 68.38 201 GLY A O 1
ATOM 1552 N N . ILE A 1 202 ? 2.331 -4.948 7.997 1.00 69.88 202 ILE A N 1
ATOM 1553 C CA . ILE A 1 202 ? 1.674 -4.079 8.978 1.00 69.88 202 ILE A CA 1
ATOM 1554 C C . ILE A 1 202 ? 0.680 -4.924 9.777 1.00 69.88 202 ILE A C 1
ATOM 1556 O O . ILE A 1 202 ? -0.430 -5.214 9.343 1.00 69.88 202 ILE A O 1
ATOM 1560 N N . ARG A 1 203 ? 1.082 -5.323 10.983 1.00 70.50 203 ARG A N 1
ATOM 1561 C CA . ARG A 1 203 ? 0.212 -6.029 11.932 1.00 70.50 203 ARG A CA 1
ATOM 1562 C C . ARG A 1 203 ? 0.098 -5.216 13.201 1.00 70.50 203 ARG A C 1
ATOM 1564 O O . ARG A 1 203 ? 1.108 -4.712 13.696 1.00 70.50 203 ARG A O 1
ATOM 1571 N N . LEU A 1 204 ? -1.110 -5.127 13.743 1.00 68.81 204 LEU A N 1
ATOM 1572 C CA . LEU A 1 204 ? -1.354 -4.512 15.041 1.00 68.81 204 LEU A CA 1
ATOM 1573 C C . LEU A 1 204 ? -1.345 -5.621 16.098 1.00 68.81 204 LEU A C 1
ATOM 1575 O O . LEU A 1 204 ? -2.313 -6.378 16.185 1.00 68.81 204 LEU A O 1
ATOM 1579 N N . PRO A 1 205 ? -0.262 -5.776 16.883 1.00 65.00 205 PRO A N 1
ATOM 1580 C CA . PRO A 1 205 ? -0.251 -6.765 17.948 1.00 65.00 205 PRO A CA 1
ATOM 1581 C C . PRO A 1 205 ? -1.227 -6.320 19.041 1.00 65.00 205 PRO A C 1
ATOM 1583 O O . PRO A 1 205 ? -1.085 -5.227 19.587 1.00 65.00 205 PRO A O 1
ATOM 1586 N N . LEU A 1 206 ? -2.185 -7.167 19.420 1.00 63.41 206 LEU A N 1
ATOM 1587 C CA . LEU A 1 206 ? -3.217 -6.810 20.407 1.00 63.41 206 LEU A CA 1
ATOM 1588 C C . LEU A 1 206 ? -2.631 -6.528 21.799 1.00 63.41 206 LEU A C 1
ATOM 1590 O O . LEU A 1 206 ? -3.153 -5.713 22.553 1.00 63.41 206 LEU A O 1
ATOM 1594 N N . ARG A 1 207 ? -1.455 -7.087 22.104 1.00 57.88 207 ARG A N 1
ATOM 1595 C CA . ARG A 1 207 ? -0.649 -6.727 23.288 1.00 57.88 207 ARG A CA 1
ATOM 1596 C C . ARG A 1 207 ? -0.223 -5.251 23.346 1.00 57.88 207 ARG A C 1
ATOM 1598 O O . ARG A 1 207 ? 0.171 -4.798 24.417 1.00 57.88 207 ARG A O 1
ATOM 1605 N N . ALA A 1 208 ? -0.271 -4.510 22.236 1.00 51.59 208 ALA A N 1
ATOM 1606 C CA . ALA A 1 208 ? -0.038 -3.066 22.222 1.00 51.59 208 ALA A CA 1
ATOM 1607 C C . ALA A 1 208 ? -1.256 -2.261 22.711 1.00 51.59 208 ALA A C 1
ATOM 1609 O O . ALA A 1 208 ? -1.084 -1.123 23.135 1.00 51.59 208 ALA A O 1
ATOM 1610 N N . LEU A 1 209 ? -2.457 -2.855 22.758 1.00 53.69 209 LEU A N 1
ATOM 1611 C CA . LEU A 1 209 ? -3.660 -2.263 23.363 1.00 53.69 209 LEU A CA 1
ATOM 1612 C C . LEU A 1 209 ? -3.683 -2.453 24.894 1.00 53.69 209 LEU A C 1
ATOM 1614 O O . LEU A 1 209 ? -4.723 -2.708 25.499 1.00 53.69 209 LEU A O 1
ATOM 1618 N N . ARG A 1 210 ? -2.516 -2.366 25.542 1.00 52.09 210 ARG A N 1
ATOM 1619 C CA . ARG A 1 210 ? -2.388 -2.426 27.003 1.00 52.09 210 ARG A CA 1
ATOM 1620 C C . ARG A 1 210 ? -2.557 -1.029 27.591 1.00 52.09 210 ARG A C 1
ATOM 1622 O O . ARG A 1 210 ? -1.663 -0.194 27.488 1.00 52.09 210 ARG A O 1
ATOM 1629 N N . ALA A 1 211 ? -3.676 -0.797 28.269 1.00 49.25 211 ALA A N 1
ATOM 1630 C CA . ALA A 1 211 ? -3.860 0.369 29.127 1.00 49.25 211 ALA A CA 1
ATOM 1631 C C . ALA A 1 211 ? -3.350 0.051 30.547 1.00 49.25 211 ALA A C 1
ATOM 1633 O O . ALA A 1 211 ? -4.103 -0.369 31.426 1.00 49.25 211 ALA A O 1
ATOM 1634 N N . GLY A 1 212 ? -2.045 0.217 30.780 1.00 55.31 212 GLY A N 1
ATOM 1635 C CA . GLY A 1 212 ? -1.434 -0.013 32.095 1.00 55.31 212 GLY A CA 1
ATOM 1636 C C . GLY A 1 212 ? -1.339 -1.497 32.479 1.00 55.31 212 GLY A C 1
ATOM 1637 O O . GLY A 1 212 ? -0.684 -2.271 31.786 1.00 55.31 212 GLY A O 1
ATOM 1638 N N . ALA A 1 213 ? -1.943 -1.886 33.609 1.00 46.69 213 ALA A N 1
ATOM 1639 C CA . ALA A 1 213 ? -1.832 -3.231 34.197 1.00 46.69 213 ALA A CA 1
ATOM 1640 C C . ALA A 1 213 ? -2.812 -4.273 33.619 1.00 46.69 213 ALA A C 1
ATOM 1642 O O . ALA A 1 213 ? -2.781 -5.431 34.030 1.00 46.69 213 ALA A O 1
ATOM 1643 N N . PHE A 1 214 ? -3.678 -3.876 32.686 1.00 53.50 214 PHE A N 1
ATOM 1644 C CA . PHE A 1 214 ? -4.744 -4.724 32.162 1.00 53.50 214 PHE A CA 1
ATOM 1645 C C . PHE A 1 214 ? -4.444 -5.156 30.728 1.00 53.50 214 PHE A C 1
ATOM 1647 O O . PHE A 1 214 ? -4.118 -4.335 29.866 1.00 53.50 214 PHE A O 1
ATOM 1654 N N . GLN A 1 215 ? -4.534 -6.462 30.481 1.00 55.50 215 GLN A N 1
ATOM 1655 C CA . GLN A 1 215 ? -4.456 -7.033 29.145 1.00 55.50 215 GLN A CA 1
ATOM 1656 C C . GLN A 1 215 ? -5.882 -7.203 28.629 1.00 55.50 215 GLN A C 1
ATOM 1658 O O . GLN A 1 215 ? -6.635 -7.998 29.173 1.00 55.50 215 GLN A O 1
ATOM 1663 N N . LEU A 1 216 ? -6.250 -6.462 27.583 1.00 58.97 216 LEU A N 1
ATOM 1664 C CA . LEU A 1 216 ? -7.493 -6.730 26.871 1.00 58.97 216 LEU A CA 1
ATOM 1665 C C . LEU A 1 216 ? -7.363 -8.097 26.189 1.00 58.97 216 LEU A C 1
ATOM 1667 O O . LEU A 1 216 ? -6.502 -8.266 25.322 1.00 58.97 216 LEU A O 1
ATOM 1671 N N . VAL A 1 217 ? -8.199 -9.056 26.580 1.00 63.88 217 VAL A N 1
ATOM 1672 C CA . VAL A 1 217 ? -8.394 -10.306 25.839 1.00 63.88 217 VAL A CA 1
ATOM 1673 C C . VAL A 1 217 ? -9.648 -10.123 24.982 1.00 63.88 217 VAL A C 1
ATOM 1675 O O . VAL A 1 217 ? -10.744 -10.071 25.548 1.00 63.88 217 VAL A O 1
ATOM 1678 N N . PRO A 1 218 ? -9.525 -9.960 23.650 1.00 60.56 218 PRO A N 1
ATOM 1679 C CA . PRO A 1 218 ? -10.686 -9.782 22.788 1.00 60.56 218 PRO A CA 1
ATOM 1680 C C . PRO A 1 218 ? -11.609 -11.001 22.874 1.00 60.56 218 PRO A C 1
ATOM 1682 O O . PRO A 1 218 ? -11.173 -12.137 22.714 1.00 60.56 218 PRO A O 1
ATOM 1685 N N . VAL A 1 219 ? -12.893 -10.753 23.116 1.00 62.19 219 VAL A N 1
ATOM 1686 C CA . VAL A 1 219 ? -13.977 -11.746 23.038 1.00 62.19 219 VAL A CA 1
ATOM 1687 C C . VAL A 1 219 ? -14.834 -11.490 21.794 1.00 62.19 219 VAL A C 1
ATOM 1689 O O . VAL A 1 219 ? -15.362 -12.430 21.206 1.00 62.19 219 VAL A O 1
ATOM 1692 N N . VAL A 1 220 ? -14.943 -10.227 21.361 1.00 65.56 220 VAL A N 1
ATOM 1693 C CA . VAL A 1 220 ? -15.680 -9.793 20.164 1.00 65.56 220 VAL A CA 1
ATOM 1694 C C . VAL A 1 220 ? -14.886 -8.703 19.431 1.00 65.56 220 VAL A C 1
ATOM 1696 O O . VAL A 1 220 ? -14.439 -7.738 20.050 1.00 65.56 220 VAL A O 1
ATOM 1699 N N . GLY A 1 221 ? -14.754 -8.818 18.107 1.00 61.44 221 GLY A N 1
ATOM 1700 C CA . GLY A 1 221 ? -14.028 -7.871 17.247 1.00 61.44 221 GLY A CA 1
ATOM 1701 C C . GLY A 1 221 ? -12.708 -8.414 16.684 1.00 61.44 221 GLY A C 1
ATOM 1702 O O . GLY A 1 221 ? -12.334 -9.535 17.019 1.00 61.44 221 GLY A O 1
ATOM 1703 N N . PRO A 1 222 ? -12.012 -7.650 15.816 1.00 69.38 222 PRO A N 1
ATOM 1704 C CA . PRO A 1 222 ? -12.308 -6.266 15.425 1.00 69.38 222 PRO A CA 1
ATOM 1705 C C . PRO A 1 222 ? -13.565 -6.132 14.550 1.00 69.38 222 PRO A C 1
ATOM 1707 O O . PRO A 1 222 ? -13.753 -6.887 13.604 1.00 69.38 222 PRO A O 1
ATOM 1710 N N . LEU A 1 223 ? -14.428 -5.164 14.870 1.00 77.00 223 LEU A N 1
ATOM 1711 C CA . LEU A 1 223 ? -15.608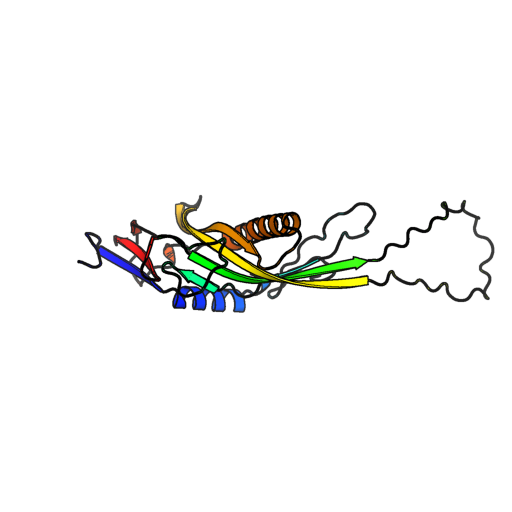 -4.799 14.073 1.00 77.00 223 LEU A CA 1
ATOM 1712 C C . LEU A 1 223 ? -15.474 -3.353 13.600 1.00 77.00 223 LEU A C 1
ATOM 1714 O O . LEU A 1 223 ? -15.136 -2.496 14.411 1.00 77.00 223 LEU A O 1
ATOM 1718 N N . ILE A 1 224 ? -15.765 -3.068 12.331 1.00 74.88 224 ILE A N 1
ATOM 1719 C CA . ILE A 1 224 ? -15.835 -1.690 11.822 1.00 74.88 224 ILE A CA 1
ATOM 1720 C C . ILE A 1 224 ? -17.292 -1.229 11.828 1.00 74.88 224 ILE A C 1
ATOM 1722 O O . ILE A 1 224 ? -18.121 -1.771 11.094 1.00 74.88 224 ILE A O 1
ATOM 1726 N N . GLU A 1 225 ? -17.590 -0.234 12.660 1.00 75.25 225 GLU A N 1
ATOM 1727 C CA . GLU A 1 225 ? -18.913 0.377 12.804 1.00 75.25 225 GLU A CA 1
ATOM 1728 C C . GLU A 1 225 ? -18.788 1.822 13.302 1.00 75.25 225 GLU A C 1
ATOM 1730 O O . GLU A 1 225 ? -17.985 2.087 14.197 1.00 75.25 225 GLU A O 1
ATOM 1735 N N . ASP A 1 226 ? -19.661 2.716 12.831 1.00 74.12 226 ASP A N 1
ATOM 1736 C CA . ASP A 1 226 ? -19.726 4.122 13.267 1.00 74.12 226 ASP A CA 1
ATOM 1737 C C . ASP A 1 226 ? -18.352 4.823 13.206 1.00 74.12 226 ASP A C 1
ATOM 1739 O O . ASP A 1 226 ? -17.927 5.457 14.175 1.00 74.12 226 ASP A O 1
ATOM 1743 N N . ASP A 1 227 ? -17.634 4.632 12.095 1.00 71.94 227 ASP A N 1
ATOM 1744 C CA . ASP A 1 227 ? -16.311 5.213 11.810 1.00 71.94 227 ASP A CA 1
ATOM 1745 C C . ASP A 1 227 ? -15.234 4.814 12.834 1.00 71.94 227 ASP A C 1
ATOM 1747 O O . ASP A 1 227 ? -14.254 5.523 13.095 1.00 71.94 227 ASP A O 1
ATOM 1751 N N . GLN A 1 228 ? -15.429 3.648 13.458 1.00 75.00 228 GLN A N 1
ATOM 1752 C CA . GLN A 1 228 ? -14.555 3.120 14.494 1.00 75.00 228 GLN A CA 1
ATOM 1753 C C . GLN A 1 228 ? -14.286 1.629 14.315 1.00 75.00 228 GLN A C 1
ATOM 1755 O O . GLN A 1 228 ? -15.182 0.840 14.018 1.00 75.00 228 GLN A O 1
ATOM 1760 N N . ILE A 1 229 ? -13.054 1.219 14.621 1.00 73.50 229 ILE A N 1
ATOM 1761 C CA . ILE A 1 229 ? -12.736 -0.183 14.903 1.00 73.50 229 ILE A CA 1
ATOM 1762 C C . ILE A 1 229 ? -13.067 -0.443 16.369 1.00 73.50 229 ILE A C 1
ATOM 1764 O O . ILE A 1 229 ? -12.427 0.125 17.252 1.00 73.50 229 ILE A O 1
ATOM 1768 N N . LYS A 1 230 ? -14.044 -1.306 16.637 1.00 74.38 230 LYS A N 1
ATOM 1769 C CA . LYS A 1 230 ? -14.504 -1.686 17.975 1.00 74.38 230 LYS A CA 1
ATOM 1770 C C . LYS A 1 230 ? -13.982 -3.071 18.350 1.00 74.38 230 LYS A C 1
ATOM 1772 O O . LYS A 1 230 ? -14.077 -4.021 17.571 1.00 74.38 230 LYS A O 1
ATOM 1777 N N . VAL A 1 231 ? -13.483 -3.193 19.577 1.00 71.44 231 VAL A N 1
ATOM 1778 C CA . VAL A 1 231 ? -13.085 -4.462 20.199 1.00 71.44 231 VAL A CA 1
ATOM 1779 C C . VAL A 1 231 ? -13.696 -4.529 21.596 1.00 71.44 231 VAL A C 1
ATOM 1781 O O . VAL A 1 231 ? -13.682 -3.548 22.344 1.00 71.44 231 VAL A O 1
ATOM 1784 N N . ARG A 1 232 ? -14.240 -5.688 21.961 1.00 72.25 232 ARG A N 1
ATOM 1785 C CA . ARG A 1 232 ? -14.811 -5.955 23.286 1.00 72.25 232 ARG A CA 1
ATOM 1786 C C . ARG A 1 232 ? -14.168 -7.190 23.866 1.00 72.25 232 ARG A C 1
ATOM 1788 O O . ARG A 1 232 ? -13.866 -8.137 23.141 1.00 72.25 232 ARG A O 1
ATOM 1795 N N . GLY A 1 233 ? -13.941 -7.183 25.167 1.00 64.06 233 GLY A N 1
ATOM 1796 C CA . GLY A 1 233 ? -13.175 -8.242 25.792 1.00 64.06 233 GLY A CA 1
ATOM 1797 C C . GLY A 1 233 ? -13.304 -8.293 27.297 1.00 64.06 233 GLY A C 1
ATOM 1798 O O . GLY A 1 233 ? -13.998 -7.487 27.925 1.00 64.06 233 GLY A O 1
ATOM 1799 N N . THR A 1 234 ? -12.596 -9.257 27.866 1.00 61.03 234 THR A N 1
ATOM 1800 C CA . THR A 1 234 ? -12.413 -9.385 29.308 1.00 61.03 234 THR A CA 1
ATOM 1801 C C . THR A 1 234 ? -11.011 -8.949 29.712 1.00 61.03 234 THR A C 1
ATOM 1803 O O . THR A 1 234 ? -10.091 -8.940 28.891 1.00 61.03 234 THR A O 1
ATOM 1806 N N . VAL A 1 235 ? -10.874 -8.565 30.980 1.00 57.81 235 VAL A N 1
ATOM 1807 C CA . VAL A 1 235 ? -9.593 -8.285 31.647 1.00 57.81 235 VAL A CA 1
ATOM 1808 C C . VAL A 1 235 ? -9.038 -9.556 32.264 1.00 57.81 235 VAL A C 1
ATOM 1810 O O . VAL A 1 235 ? -9.862 -10.302 32.839 1.00 57.81 235 VAL A O 1
#

Sequence (235 aa):
MSLTQAETVFASVHEDAINDALTAFCTARPRYLAYGSPAFTPVTTAAETRMDAIAFPGVPGGIQWRLRLSIPRVDLFKQTQALPPELSLGPGQFSVELDAELCIECRKIRIDPKPPRPDKGRGNDNPNEPPRDDKHPLSELTCFKLRVFAVGHLEHVFTSTGEDGIAFAVDAVEIVDIKPDELESFLECLMFLILQAVLAGIRLPLRALRAGAFQLVPVVGPLIEDDQIKVRGTV

Foldseek 3Di:
DPQFPPFDDKDKDFLVNVLVVLVVVCVQQVQLFKEWECVVDVDDDSNHHYDQADDDPPDVRHKTKMKGKDRKRKAFPVGPDDDDPVDDDDWQKMKIKIKMKMKTWDFDDDPPPDDDDPPPDDDDPDVPDDPPPPPDGPTDIDMDMWIKMWMWHWDWDQDPVRFTKIFTQTDFMFTPDDPPPVVRVVVRVVVNVSVRVSRVVDIGGQQVVDPPPDRFDFPDDQTTDPSIRMTGGHD

Radius of gyration: 25.55 Å; chains: 1; bounding box: 74×30×73 Å

Secondary structure (DSSP, 8-state):
--TTTT-SEEEEEEHHHHHHHHHHHHHH-GGGTEEE-TTT-SS--SS-EE---B--TT-TT-B-EEEEEPPPEEEESSPSSPPPTT--PPTTEEEEEEEEEEEEEEE------SPPPP---S----TTSPP-------EEEEEEEEEEEEEEEEEEEE-TTS-EEEEEEEEEEEETT-SSHHHHHHHHHHHHHHHHHHHHT-EEEGGG--BTTB--EEEEEEEEETTEEEEEEE-

pLDDT: mean 78.67, std 15.8, range [43.53, 96.81]